Protein AF-A0AAE0URA5-F1 (afdb_monomer_lite)

Secondary structure (DSSP, 8-state):
-HHHHHHHHHHHHHHHHHHHTHHHHS-TTS-HHHHHHHIIIIIHHHHHTT-TTS---HHHHHHHHHHHHHHHHHHHSGGGGGG--TTTHHHHHHHHH-SS---HHHH-EEEEEEESSSS--SGGGEEEEEEE-HHHHHHHHHHHHHHHHHS-TTS-TT--TTSTT--HHHHHHHHHHHHHHHHHHSTT----------TTHHHH--HHHHHHHHHHTT--HHHHHHHHHHHSSEEEEEEETTEEPPPEEE-SS------

Sequence (259 aa):
MESGKEVKKRVQAGRNGWRKVSGVLCDRKISARIKGKVHRTVVRPAMLYGLETVSLKKRQESELEVAELKMLRSVGGTRFINCNGGSIELSLFMETQLGSVIHTCFKESIIVPVPKKTHPASLNDFRTVALTSVVMKCLERLVRDFIISSLPNILDPLQFAYRPNRSTDDASSHLLHTSLTHLDTRKGNYVKMPFVNYSSVFNTIIPSTLITKLQHLGLSPSLCQWITNFLTSRPQAVRMGRHVSVSLILSTGAPRVVF

pLDDT: mean 73.5, std 16.81, range [31.22, 95.88]

InterPro domains:
  IPR000477 Reverse transcriptase domain [PF00078] (114-237)
  IPR043502 DNA/RNA polymerase superfamily [SSF56672] (107-229)

Organism: NCBI:txid175788

Radius of gyration: 23.94 Å; chains: 1; bounding box: 64×48×69 Å

Structure (mmCIF, N/CA/C/O backbone):
data_AF-A0AAE0URA5-F1
#
_entry.id   AF-A0AAE0URA5-F1
#
loop_
_atom_site.group_PDB
_atom_site.id
_atom_site.type_symbol
_atom_site.label_atom_id
_atom_site.label_alt_id
_atom_site.label_comp_id
_atom_site.label_asym_id
_atom_site.label_entity_id
_atom_site.label_seq_id
_atom_site.pdbx_PDB_ins_code
_atom_site.Cartn_x
_atom_site.Cartn_y
_atom_site.Cartn_z
_atom_site.occupancy
_atom_site.B_iso_or_equiv
_atom_site.auth_seq_id
_atom_site.auth_comp_id
_atom_site.auth_asym_id
_atom_site.auth_atom_id
_atom_site.pdbx_PDB_model_num
ATOM 1 N N . MET A 1 1 ? -32.760 -4.146 -8.247 1.00 52.16 1 MET A N 1
ATOM 2 C CA . MET A 1 1 ? -33.418 -4.668 -7.022 1.00 52.16 1 MET A CA 1
ATOM 3 C C . MET A 1 1 ? -32.416 -5.163 -5.975 1.00 52.16 1 MET A C 1
ATOM 5 O O . MET A 1 1 ? -32.718 -5.091 -4.791 1.00 52.16 1 MET A O 1
ATOM 9 N N . GLU A 1 2 ? -31.233 -5.625 -6.383 1.00 62.00 2 GLU A N 1
ATOM 10 C CA . GLU A 1 2 ? -30.223 -6.245 -5.512 1.00 62.00 2 GLU A CA 1
ATOM 11 C C . GLU A 1 2 ? -29.470 -5.252 -4.607 1.00 62.00 2 GLU A C 1
ATOM 13 O O . GLU A 1 2 ? -29.382 -5.467 -3.400 1.00 62.00 2 GLU A O 1
ATOM 18 N N . SER A 1 3 ? -29.079 -4.084 -5.135 1.00 60.03 3 SER A N 1
ATOM 19 C CA . SER A 1 3 ? -28.417 -3.027 -4.349 1.00 60.03 3 SER A CA 1
ATOM 20 C C . SER A 1 3 ? -29.274 -2.500 -3.188 1.00 60.03 3 SER A C 1
ATOM 22 O O . SER A 1 3 ? -28.760 -2.171 -2.125 1.00 60.03 3 SER A O 1
ATOM 24 N N . GLY A 1 4 ? -30.602 -2.446 -3.349 1.00 70.81 4 GLY A N 1
ATOM 25 C CA . GLY A 1 4 ? -31.522 -2.000 -2.292 1.00 70.81 4 GLY A CA 1
ATOM 26 C C . GLY A 1 4 ? -31.650 -3.001 -1.142 1.00 70.81 4 GLY A C 1
ATOM 27 O O . GLY A 1 4 ? -31.819 -2.604 0.010 1.00 70.81 4 GLY A O 1
ATOM 28 N N . LYS A 1 5 ? -31.536 -4.302 -1.437 1.00 79.31 5 LYS A N 1
ATOM 29 C CA . LYS A 1 5 ? -31.505 -5.351 -0.409 1.00 79.31 5 LYS A CA 1
ATOM 30 C C . LYS A 1 5 ? -30.195 -5.292 0.380 1.00 79.31 5 LYS A C 1
ATOM 32 O O . LYS A 1 5 ? -30.230 -5.401 1.605 1.00 79.31 5 LYS A O 1
ATOM 37 N N . GLU A 1 6 ? -29.077 -5.040 -0.298 1.00 74.81 6 GLU A N 1
ATOM 38 C CA . GLU A 1 6 ? -27.768 -4.915 0.348 1.00 74.81 6 GLU A CA 1
ATOM 39 C C . GLU A 1 6 ? -27.697 -3.689 1.270 1.00 74.81 6 GLU A C 1
ATOM 41 O O . GLU A 1 6 ? -27.323 -3.823 2.432 1.00 74.81 6 GLU A O 1
ATOM 46 N N . VAL A 1 7 ? -28.179 -2.520 0.832 1.00 70.31 7 VAL A N 1
ATOM 47 C CA . VAL A 1 7 ? -28.251 -1.316 1.686 1.00 70.31 7 VAL A CA 1
ATOM 48 C C . VAL A 1 7 ? -29.060 -1.579 2.958 1.00 70.31 7 VAL A C 1
ATOM 50 O O . VAL A 1 7 ? -28.603 -1.272 4.058 1.00 70.31 7 VAL A O 1
ATOM 53 N N . LYS A 1 8 ? -30.223 -2.237 2.855 1.00 83.94 8 LYS A N 1
ATOM 54 C CA . LYS A 1 8 ? -31.029 -2.608 4.033 1.00 83.94 8 LYS A CA 1
ATOM 55 C C . LYS A 1 8 ? -30.284 -3.556 4.976 1.00 83.94 8 LYS A C 1
ATOM 57 O O . LYS A 1 8 ? -30.333 -3.372 6.193 1.00 83.94 8 LYS A O 1
ATOM 62 N N . LYS A 1 9 ? -29.570 -4.544 4.430 1.00 84.81 9 LYS A N 1
ATOM 63 C CA . LYS A 1 9 ? -28.746 -5.486 5.201 1.00 84.81 9 LYS A CA 1
ATOM 64 C C . LYS A 1 9 ? -27.624 -4.765 5.953 1.00 84.81 9 LYS A C 1
ATOM 66 O O . LYS A 1 9 ? -27.392 -5.059 7.126 1.00 84.81 9 LYS A O 1
ATOM 71 N N . ARG A 1 10 ? -26.973 -3.785 5.323 1.00 81.69 10 ARG A N 1
ATOM 72 C CA . ARG A 1 10 ? -25.895 -2.999 5.941 1.00 81.69 10 ARG A CA 1
ATOM 73 C C . ARG A 1 10 ? -26.390 -2.001 6.974 1.00 81.69 10 ARG A C 1
ATOM 75 O O . ARG A 1 10 ? -25.831 -1.939 8.066 1.00 81.69 10 ARG A O 1
ATOM 82 N N . VAL A 1 11 ? -27.511 -1.331 6.719 1.00 81.62 11 VAL A N 1
ATOM 83 C CA . VAL A 1 11 ? -28.199 -0.528 7.743 1.00 81.62 11 VAL A CA 1
ATOM 84 C C . VAL A 1 11 ? -28.528 -1.388 8.966 1.00 81.62 11 VAL A C 1
ATOM 86 O O . VAL A 1 11 ? -28.323 -0.958 10.102 1.00 81.62 11 VAL A O 1
ATOM 89 N N . GLN A 1 12 ? -28.973 -2.630 8.763 1.00 87.06 12 GLN A N 1
ATOM 90 C CA . GLN A 1 12 ? -29.244 -3.548 9.866 1.00 87.06 12 GLN A CA 1
ATOM 91 C C . GLN A 1 12 ? -27.970 -3.982 10.609 1.00 87.06 12 GLN A C 1
ATOM 93 O O . GLN A 1 12 ? -27.979 -4.053 11.840 1.00 87.06 12 GLN A O 1
ATOM 98 N N . ALA A 1 13 ? -26.863 -4.216 9.901 1.00 79.12 13 ALA A N 1
ATOM 99 C CA . ALA A 1 13 ? -25.563 -4.494 10.510 1.00 79.12 13 ALA A CA 1
ATOM 100 C C . ALA A 1 13 ? -25.057 -3.309 11.355 1.00 79.12 13 ALA A C 1
ATOM 102 O O . ALA A 1 13 ? -24.647 -3.510 12.500 1.00 79.12 13 ALA A O 1
ATOM 103 N N . GLY A 1 14 ? -25.193 -2.076 10.853 1.00 79.12 14 GLY A N 1
ATOM 104 C CA . GLY A 1 14 ? -24.936 -0.847 11.609 1.00 79.12 14 GLY A CA 1
ATOM 105 C C . GLY A 1 14 ? -25.782 -0.755 12.883 1.00 79.12 14 GLY A C 1
ATOM 106 O O . GLY A 1 14 ? -25.247 -0.541 13.968 1.00 79.12 14 GLY A O 1
ATOM 107 N N . ARG A 1 15 ? -27.093 -1.033 12.796 1.00 85.19 15 ARG A N 1
ATOM 108 C CA . ARG A 1 15 ? -27.998 -1.071 13.966 1.00 85.19 15 ARG A CA 1
ATOM 109 C C . ARG A 1 15 ? -27.611 -2.135 14.990 1.00 85.19 15 ARG A C 1
ATOM 111 O O . ARG A 1 15 ? -27.740 -1.897 16.190 1.00 85.19 15 ARG A O 1
ATOM 118 N N . ASN A 1 16 ? -27.169 -3.309 14.538 1.00 83.06 16 ASN A N 1
ATOM 119 C CA . ASN A 1 16 ? -26.667 -4.363 15.421 1.00 83.06 16 ASN A CA 1
ATOM 120 C C . ASN A 1 16 ? -25.398 -3.898 16.151 1.00 83.06 16 ASN A C 1
ATOM 122 O O . ASN A 1 16 ? -25.287 -4.099 17.357 1.00 83.06 16 ASN A O 1
ATOM 126 N N . GLY A 1 17 ? -24.472 -3.247 15.437 1.00 73.38 17 GLY A N 1
ATOM 127 C CA . GLY A 1 17 ? -23.279 -2.631 16.018 1.00 73.38 17 GLY A CA 1
ATOM 128 C C . GLY A 1 17 ? -23.635 -1.573 17.059 1.00 73.38 17 GLY A C 1
ATOM 129 O O . GLY A 1 17 ? -23.160 -1.645 18.186 1.00 73.38 17 GLY A O 1
ATOM 130 N N . TRP A 1 18 ? -24.551 -0.661 16.726 1.00 82.38 18 TRP A N 1
ATOM 131 C CA . TRP A 1 18 ? -25.029 0.390 17.628 1.00 82.38 18 TRP A CA 1
ATOM 132 C C . TRP A 1 18 ? -25.635 -0.177 18.915 1.00 82.38 18 TRP A C 1
ATOM 134 O O . TRP A 1 18 ? -25.296 0.284 20.000 1.00 82.38 18 TRP A O 1
ATOM 144 N N . ARG A 1 19 ? -26.456 -1.233 18.820 1.00 82.62 19 ARG A N 1
ATOM 145 C CA . ARG A 1 19 ? -27.041 -1.904 19.995 1.00 82.62 19 ARG A CA 1
ATOM 146 C C . ARG A 1 19 ? -25.995 -2.497 20.938 1.00 82.62 19 ARG A C 1
ATOM 148 O O . ARG A 1 19 ? -26.204 -2.469 22.142 1.00 82.62 19 ARG A O 1
ATOM 155 N N . LYS A 1 20 ? -24.870 -2.999 20.422 1.00 76.00 20 LYS A N 1
ATOM 156 C CA . LYS A 1 20 ? -23.792 -3.559 21.259 1.00 76.00 20 LYS A CA 1
ATOM 157 C C . LYS A 1 20 ? -23.064 -2.499 22.086 1.00 76.00 20 LYS A C 1
ATOM 159 O O . LYS A 1 20 ? -22.503 -2.824 23.123 1.00 76.00 20 LYS A O 1
ATOM 164 N N . VAL A 1 21 ? -23.070 -1.247 21.632 1.00 72.12 21 VAL A N 1
ATOM 165 C CA . VAL A 1 21 ? -22.397 -0.122 22.302 1.00 72.12 21 VAL A CA 1
ATOM 166 C C . VAL A 1 21 ? -23.374 0.928 22.834 1.00 72.12 21 VAL A C 1
ATOM 168 O O . VAL A 1 21 ? -22.953 2.007 23.251 1.00 72.12 21 VAL A O 1
ATOM 171 N N . SER A 1 22 ? -24.677 0.627 22.856 1.00 76.88 22 SER A N 1
ATOM 172 C CA . SER A 1 22 ? -25.716 1.576 23.268 1.00 76.88 22 SER A CA 1
ATOM 173 C C . SER A 1 22 ? -25.543 2.028 24.716 1.00 76.88 22 SER A C 1
ATOM 175 O O . SER A 1 22 ? -25.778 3.194 25.005 1.00 76.88 22 SER A O 1
ATOM 177 N N . GLY A 1 23 ? -25.039 1.163 25.602 1.00 69.56 23 GLY A N 1
ATOM 178 C CA . GLY A 1 23 ? -24.719 1.529 26.984 1.00 69.56 23 GLY A CA 1
ATOM 179 C C . GLY A 1 23 ? -23.732 2.697 27.080 1.00 69.56 23 GLY A C 1
ATOM 180 O O . GLY A 1 23 ? -23.921 3.584 27.897 1.00 69.56 23 GLY A O 1
ATOM 181 N N . VAL A 1 24 ? -22.742 2.764 26.184 1.00 65.94 24 VAL A N 1
ATOM 182 C CA . VAL A 1 24 ? -21.754 3.859 26.126 1.00 65.94 24 VAL A CA 1
ATOM 183 C C . VAL A 1 24 ? -22.299 5.068 25.361 1.00 65.94 24 VAL A C 1
ATOM 185 O O . VAL A 1 24 ? -22.072 6.222 25.726 1.00 65.94 24 VAL A O 1
ATOM 188 N N . LEU A 1 25 ? -23.031 4.817 24.276 1.00 70.56 25 LEU A N 1
ATOM 189 C CA . LEU A 1 25 ? -23.570 5.872 23.421 1.00 70.56 25 LEU A CA 1
ATOM 190 C C . LEU A 1 25 ? -24.722 6.647 24.082 1.00 70.56 25 LEU A C 1
ATOM 192 O O . LEU A 1 25 ? -24.842 7.857 23.883 1.00 70.56 25 LEU A O 1
ATOM 196 N N . CYS A 1 26 ? -25.540 5.982 24.895 1.00 74.81 26 CYS A N 1
ATOM 197 C CA . CYS A 1 26 ? -26.687 6.578 25.577 1.00 74.81 26 CYS A CA 1
ATOM 198 C C . CYS A 1 26 ? -26.347 7.136 26.970 1.00 74.81 26 CYS A C 1
ATOM 200 O O . CYS A 1 26 ? -27.150 7.885 27.525 1.00 74.81 26 CYS A O 1
ATOM 202 N N . ASP A 1 27 ? -25.160 6.857 27.518 1.00 69.06 27 ASP A N 1
ATOM 203 C CA . ASP A 1 27 ? -24.754 7.364 28.834 1.00 69.06 27 ASP A CA 1
ATOM 204 C C . ASP A 1 27 ? -24.519 8.882 28.801 1.00 69.06 27 ASP A C 1
ATOM 206 O O . ASP A 1 27 ? -23.672 9.388 28.065 1.00 69.06 27 ASP A O 1
ATOM 210 N N . ARG A 1 28 ? -25.272 9.643 29.601 1.00 75.31 28 ARG A N 1
ATOM 211 C CA . ARG A 1 28 ? -25.163 11.110 29.671 1.00 75.31 28 ARG A CA 1
ATOM 212 C C . ARG A 1 28 ? -23.845 11.593 30.286 1.00 75.31 28 ARG A C 1
ATOM 214 O O . ARG A 1 28 ? -23.459 12.727 30.020 1.00 75.31 28 ARG A O 1
ATOM 221 N N . LYS A 1 29 ? -23.156 10.754 31.065 1.00 69.38 29 LYS A N 1
ATOM 222 C CA . LYS A 1 29 ? -21.865 11.069 31.698 1.00 69.38 29 LYS A CA 1
ATOM 223 C C . LYS A 1 29 ? -20.698 10.986 30.715 1.00 69.38 29 LYS A C 1
ATOM 225 O O . LYS A 1 29 ? -19.640 11.562 30.954 1.00 69.38 29 LYS A O 1
ATOM 230 N N . ILE A 1 30 ? -20.878 10.285 29.596 1.00 61.12 30 ILE A N 1
ATOM 231 C CA . ILE A 1 30 ? -19.829 10.089 28.598 1.00 61.12 30 ILE A CA 1
ATOM 232 C C . ILE A 1 30 ? -19.827 11.259 27.615 1.00 61.12 30 ILE A C 1
ATOM 234 O O . ILE A 1 30 ? -20.836 11.581 26.984 1.00 61.12 30 ILE A O 1
ATOM 238 N N . SER A 1 31 ? -18.662 11.891 27.462 1.00 64.19 31 SER A N 1
ATOM 239 C CA . SER A 1 31 ? -18.508 13.043 26.573 1.00 64.19 31 SER A CA 1
ATOM 240 C C . SER A 1 31 ? -18.882 12.712 25.124 1.00 64.19 31 SER A C 1
ATOM 242 O O . SER A 1 31 ? -18.603 11.620 24.614 1.00 64.19 31 SER A O 1
ATOM 244 N N . ALA A 1 32 ? -19.432 13.702 24.416 1.00 60.31 32 ALA A N 1
ATOM 245 C CA . ALA A 1 32 ? -19.710 13.610 22.983 1.00 60.31 32 ALA A CA 1
ATOM 246 C C . ALA A 1 32 ? -18.471 13.152 22.190 1.00 60.31 32 ALA A C 1
ATOM 248 O O . ALA A 1 32 ? -18.568 12.329 21.286 1.00 60.31 32 ALA A O 1
ATOM 249 N N . ARG A 1 33 ? -17.266 13.571 22.592 1.00 57.34 33 ARG A N 1
ATOM 250 C CA . ARG A 1 33 ? -16.022 13.135 21.948 1.00 57.34 33 ARG A CA 1
ATOM 251 C C . ARG A 1 33 ? -15.847 11.612 21.967 1.00 57.34 33 ARG A C 1
ATOM 253 O O . ARG A 1 33 ? -15.509 11.025 20.942 1.00 57.34 33 ARG A O 1
ATOM 260 N N . ILE A 1 34 ? -16.079 10.965 23.110 1.00 56.00 34 ILE A N 1
ATOM 261 C CA . ILE A 1 34 ? -15.933 9.506 23.261 1.00 56.00 34 ILE A CA 1
ATOM 262 C C . ILE A 1 34 ? -17.047 8.779 22.508 1.00 56.00 34 ILE A C 1
ATOM 264 O O . ILE A 1 34 ? -16.785 7.818 21.789 1.00 56.00 34 ILE A O 1
ATOM 268 N N . LYS A 1 35 ? -18.275 9.288 22.581 1.00 62.88 35 LYS A N 1
ATOM 269 C CA . LYS A 1 35 ? -19.407 8.723 21.843 1.00 62.88 35 LYS A CA 1
ATOM 270 C C . LYS A 1 35 ? -19.210 8.767 20.326 1.00 62.88 35 LYS A C 1
ATOM 272 O O . LYS A 1 35 ? -19.480 7.787 19.637 1.00 62.88 35 LYS A O 1
ATOM 277 N N . GLY A 1 36 ? -18.661 9.869 19.810 1.00 62.84 36 GLY A N 1
ATOM 278 C CA . GLY A 1 36 ? -18.299 10.003 18.400 1.00 62.84 36 GLY A CA 1
ATOM 279 C C . GLY A 1 36 ? -17.225 9.002 17.978 1.00 62.84 36 GLY A C 1
ATOM 280 O O . GLY A 1 36 ? -17.325 8.413 16.902 1.00 62.84 36 GLY A O 1
ATOM 281 N N . LYS A 1 37 ? -16.237 8.744 18.849 1.00 57.72 37 LYS A N 1
ATOM 282 C CA . LYS A 1 37 ? -15.232 7.693 18.626 1.00 57.72 37 LYS A CA 1
ATOM 283 C C . LYS A 1 37 ? -15.888 6.316 18.531 1.00 57.72 37 LYS A C 1
ATOM 285 O O . LYS A 1 37 ? -15.666 5.628 17.546 1.00 57.72 37 LYS A O 1
ATOM 290 N N . VAL A 1 38 ? -16.744 5.958 19.486 1.00 59.19 38 VAL A N 1
ATOM 291 C CA . VAL A 1 38 ? -17.440 4.658 19.523 1.00 59.19 38 VAL A CA 1
ATOM 292 C C . VAL A 1 38 ? -18.355 4.455 18.309 1.00 59.19 38 VAL A C 1
ATOM 294 O O . VAL A 1 38 ? -18.377 3.379 17.713 1.00 59.19 38 VAL A O 1
ATOM 297 N N . HIS A 1 39 ? -19.070 5.497 17.880 1.00 65.12 39 HIS A N 1
ATOM 298 C CA . HIS A 1 39 ? -19.892 5.434 16.671 1.00 65.12 39 HIS A CA 1
ATOM 299 C C . HIS A 1 39 ? -19.042 5.190 15.412 1.00 65.12 39 HIS A C 1
ATOM 301 O O . HIS A 1 39 ? -19.355 4.313 14.603 1.00 65.12 39 HIS A O 1
ATOM 307 N N . ARG A 1 40 ? -17.940 5.933 15.250 1.00 60.22 40 ARG A N 1
ATOM 308 C CA . ARG A 1 40 ? -17.047 5.798 14.088 1.00 60.22 40 ARG A CA 1
ATOM 309 C C . ARG A 1 40 ? -16.283 4.474 14.054 1.00 60.22 40 ARG A C 1
ATOM 311 O O . ARG A 1 40 ? -15.907 4.049 12.969 1.00 60.22 40 ARG A O 1
ATOM 318 N N . THR A 1 41 ? -16.078 3.814 15.194 1.00 51.19 41 THR A N 1
ATOM 319 C CA . THR A 1 41 ? -15.342 2.541 15.260 1.00 51.19 41 THR A CA 1
ATOM 320 C C . THR A 1 41 ? -16.232 1.308 15.157 1.00 51.19 41 THR A C 1
ATOM 322 O O . THR A 1 41 ? -15.794 0.304 14.604 1.00 51.19 41 THR A O 1
ATOM 325 N N . VAL A 1 42 ? -17.473 1.358 15.654 1.00 62.16 42 VAL A N 1
ATOM 326 C CA . VAL A 1 42 ? -18.348 0.171 15.727 1.00 62.16 42 VAL A CA 1
ATOM 327 C C . VAL A 1 42 ? -19.531 0.246 14.765 1.00 62.16 42 VAL A C 1
ATOM 329 O O . VAL A 1 42 ? -19.914 -0.761 14.173 1.00 62.16 42 VAL A O 1
ATOM 332 N N . VAL A 1 43 ? -20.118 1.430 14.595 1.00 69.44 43 VAL A N 1
ATOM 333 C CA . VAL A 1 43 ? -21.405 1.596 13.903 1.00 69.44 43 VAL A CA 1
ATOM 334 C C . VAL A 1 43 ? -21.198 1.904 12.424 1.00 69.44 43 VAL A C 1
ATOM 336 O O . VAL A 1 43 ? -21.703 1.177 11.567 1.00 69.44 43 VAL A O 1
ATOM 339 N N . ARG A 1 44 ? -20.403 2.937 12.114 1.00 65.31 44 ARG A N 1
ATOM 340 C CA . ARG A 1 44 ? -20.158 3.386 10.733 1.00 65.31 44 ARG A CA 1
ATOM 341 C C . ARG A 1 44 ? -19.492 2.307 9.859 1.00 65.31 44 ARG A C 1
ATOM 343 O O . ARG A 1 44 ? -19.986 2.077 8.758 1.00 65.31 44 ARG A O 1
ATOM 350 N N . PRO A 1 45 ? -18.468 1.559 10.317 1.00 56.06 45 PRO A N 1
ATOM 351 C CA . PRO A 1 45 ? -17.852 0.516 9.494 1.00 56.06 45 PRO A CA 1
ATOM 352 C C . PRO A 1 45 ? -18.810 -0.640 9.186 1.00 56.06 45 PRO A C 1
ATOM 354 O O . PRO A 1 45 ? -18.861 -1.105 8.053 1.00 56.06 45 PRO A O 1
ATOM 357 N N . ALA A 1 46 ? -19.628 -1.066 10.154 1.00 68.19 46 ALA A N 1
ATOM 358 C CA . ALA A 1 46 ? -20.623 -2.121 9.945 1.00 68.19 46 ALA A CA 1
ATOM 359 C C . ALA A 1 46 ? -21.708 -1.719 8.927 1.00 68.19 46 ALA A C 1
ATOM 361 O O . ALA A 1 46 ? -22.252 -2.577 8.231 1.00 68.19 46 ALA A O 1
ATOM 362 N N . MET A 1 47 ? -22.001 -0.420 8.840 1.00 68.06 47 MET A N 1
ATOM 363 C CA . MET A 1 47 ? -23.002 0.148 7.941 1.00 68.06 47 MET A CA 1
ATOM 364 C C . MET A 1 47 ? -22.479 0.409 6.523 1.00 68.06 47 MET A C 1
ATOM 366 O O . MET A 1 47 ? -23.257 0.342 5.579 1.00 68.06 47 MET A O 1
ATOM 370 N N . LEU A 1 48 ? -21.190 0.711 6.364 1.00 56.78 48 LEU A N 1
ATOM 371 C CA . LEU A 1 48 ? -20.606 1.041 5.058 1.00 56.78 48 LEU A CA 1
ATOM 372 C C . LEU A 1 48 ? -19.923 -0.146 4.376 1.00 56.78 48 LEU A C 1
ATOM 374 O O . LEU A 1 48 ? -19.754 -0.124 3.163 1.00 56.78 48 LEU A O 1
ATOM 378 N N . TYR A 1 49 ? -19.548 -1.179 5.137 1.00 56.34 49 TYR A N 1
ATOM 379 C CA . TYR A 1 49 ? -18.860 -2.355 4.608 1.00 56.34 49 TYR A CA 1
ATOM 380 C C . TYR A 1 49 ? -19.639 -2.961 3.431 1.00 56.34 49 TYR A C 1
ATOM 382 O O . TYR A 1 49 ? -20.844 -3.160 3.549 1.00 56.34 49 TYR A O 1
ATOM 390 N N . GLY A 1 50 ? -18.966 -3.274 2.324 1.00 48.44 50 GLY A N 1
ATOM 391 C CA . GLY A 1 50 ? -19.537 -3.902 1.130 1.00 48.44 50 GLY A CA 1
ATOM 392 C C . GLY A 1 50 ? -20.444 -3.015 0.272 1.00 48.44 50 GLY A C 1
ATOM 393 O O . GLY A 1 50 ? -20.967 -3.502 -0.726 1.00 48.44 50 GLY A O 1
ATOM 394 N N . LEU A 1 51 ? -20.642 -1.741 0.624 1.00 49.81 51 LEU A N 1
ATOM 395 C CA . LEU A 1 51 ? -21.343 -0.787 -0.244 1.00 49.81 51 LEU A CA 1
ATOM 396 C C . LEU A 1 51 ? -20.400 -0.166 -1.284 1.00 49.81 51 LEU A C 1
ATOM 398 O O . LEU A 1 51 ? -20.866 0.318 -2.307 1.00 49.81 51 LEU A O 1
ATOM 402 N N . GLU A 1 52 ? -19.084 -0.263 -1.083 1.00 46.53 52 GLU A N 1
ATOM 403 C CA . GLU A 1 52 ? -18.051 0.146 -2.041 1.00 46.53 52 GLU A CA 1
ATOM 404 C C . GLU A 1 52 ? -18.026 -0.698 -3.326 1.00 46.53 52 GLU A C 1
ATOM 406 O O . GLU A 1 52 ? -17.507 -0.256 -4.346 1.00 46.53 52 GLU A O 1
ATOM 411 N N . THR A 1 53 ? -18.597 -1.907 -3.290 1.00 44.09 53 THR A N 1
ATOM 412 C CA . THR A 1 53 ? -18.693 -2.821 -4.440 1.00 44.09 53 THR A CA 1
ATOM 413 C C . THR A 1 53 ? -20.048 -2.744 -5.142 1.00 44.09 53 THR A C 1
ATOM 415 O O . THR A 1 53 ? -20.353 -3.574 -5.996 1.00 44.09 53 THR A O 1
ATOM 418 N N . VAL A 1 54 ? -20.901 -1.796 -4.749 1.00 53.28 54 VAL A N 1
ATOM 419 C CA . VAL A 1 54 ? -22.270 -1.667 -5.244 1.00 53.28 54 VAL A CA 1
ATOM 420 C C . VAL A 1 54 ? -22.476 -0.248 -5.753 1.00 53.28 54 VAL A C 1
ATOM 422 O O . VAL A 1 54 ? -22.333 0.712 -5.005 1.00 53.28 54 VAL A O 1
ATOM 425 N N . SER A 1 55 ? -22.879 -0.096 -7.014 1.00 55.22 55 SER A N 1
ATOM 426 C CA . SER A 1 55 ? -23.295 1.209 -7.535 1.00 55.22 55 SER A CA 1
ATOM 427 C C . SER A 1 55 ? -24.599 1.639 -6.860 1.00 55.22 55 SER A C 1
ATOM 429 O O . SER A 1 55 ? -25.669 1.066 -7.104 1.00 55.22 55 SER A O 1
ATOM 431 N N . LEU A 1 56 ? -24.507 2.630 -5.974 1.00 52.75 56 LEU A N 1
ATOM 432 C CA . LEU A 1 56 ? -25.655 3.195 -5.278 1.00 52.75 56 LEU A CA 1
ATOM 433 C C . LEU A 1 56 ? -26.344 4.244 -6.153 1.00 52.75 56 LEU A C 1
ATOM 435 O O . LEU A 1 56 ? -25.711 5.047 -6.830 1.00 52.75 56 LEU A O 1
ATOM 439 N N . LYS A 1 57 ? -27.677 4.241 -6.145 1.00 70.31 57 LYS A N 1
ATOM 440 C CA . LYS A 1 57 ? -28.467 5.363 -6.665 1.00 70.31 57 LYS A CA 1
ATOM 441 C C . LYS A 1 57 ? -28.541 6.451 -5.594 1.00 70.31 57 LYS A C 1
ATOM 443 O O . LYS A 1 57 ? -28.625 6.113 -4.416 1.00 70.31 57 LYS A O 1
ATOM 448 N N . LYS A 1 58 ? -28.691 7.720 -5.991 1.00 54.09 58 LYS A N 1
ATOM 449 C CA . LYS A 1 58 ? -28.871 8.865 -5.067 1.00 54.09 58 LYS A CA 1
ATOM 450 C C . LYS A 1 58 ? -29.876 8.598 -3.938 1.00 54.09 58 LYS A C 1
ATOM 452 O O . LYS A 1 58 ? -29.621 8.896 -2.782 1.00 54.09 58 LYS A O 1
ATOM 457 N N . ARG A 1 59 ? -31.003 7.945 -4.251 1.00 65.12 59 ARG A N 1
ATOM 458 C CA . ARG A 1 59 ? -32.020 7.558 -3.254 1.00 65.12 59 ARG A CA 1
ATOM 459 C C . ARG A 1 59 ? -31.475 6.635 -2.153 1.00 65.12 59 ARG A C 1
ATOM 461 O O . ARG A 1 59 ? -31.890 6.746 -1.009 1.00 65.12 59 ARG A O 1
ATOM 468 N N . GLN A 1 60 ? -30.574 5.719 -2.494 1.00 55.50 60 GLN A N 1
ATOM 469 C CA . GLN A 1 60 ? -29.984 4.743 -1.574 1.00 55.50 60 GLN A CA 1
ATOM 470 C C . GLN A 1 60 ? -28.885 5.364 -0.709 1.00 55.50 60 GLN A C 1
ATOM 472 O O . GLN A 1 60 ? -28.763 5.015 0.461 1.00 55.50 60 GLN A O 1
ATOM 477 N N . GLU A 1 61 ? -28.129 6.307 -1.270 1.00 51.88 61 GLU A N 1
ATOM 478 C CA . GLU A 1 61 ? -27.184 7.142 -0.522 1.00 51.88 61 GLU A CA 1
ATOM 479 C C . GLU A 1 61 ? -27.937 7.973 0.521 1.00 51.88 61 GLU A C 1
ATOM 481 O O . GLU A 1 61 ? -27.614 7.909 1.704 1.00 51.88 61 GLU A O 1
ATOM 486 N N . SER A 1 62 ? -29.039 8.622 0.125 1.00 54.38 62 SER A N 1
ATOM 487 C CA . SER A 1 62 ? -29.908 9.339 1.063 1.00 54.38 62 SER A CA 1
ATOM 488 C C . SER A 1 62 ? -30.514 8.421 2.131 1.00 54.38 62 SER A C 1
ATOM 490 O O . SER A 1 62 ? -30.640 8.816 3.286 1.00 54.38 62 SER A O 1
ATOM 492 N N . GLU A 1 63 ? -30.883 7.180 1.798 1.00 63.19 63 GLU A N 1
ATOM 493 C CA . GLU A 1 63 ? -31.372 6.207 2.790 1.00 63.19 63 GLU A CA 1
ATOM 494 C C . GLU A 1 63 ? -30.296 5.837 3.827 1.00 63.19 63 GLU A C 1
ATOM 496 O O . GLU A 1 63 ? -30.607 5.689 5.015 1.00 63.19 63 GLU A O 1
ATOM 501 N N . LEU A 1 64 ? -29.040 5.719 3.395 1.00 59.41 64 LEU A N 1
ATOM 502 C CA . LEU A 1 64 ? -27.889 5.424 4.244 1.00 59.41 64 LEU A CA 1
ATOM 503 C C . LEU A 1 64 ? -27.540 6.610 5.152 1.00 59.41 64 LEU A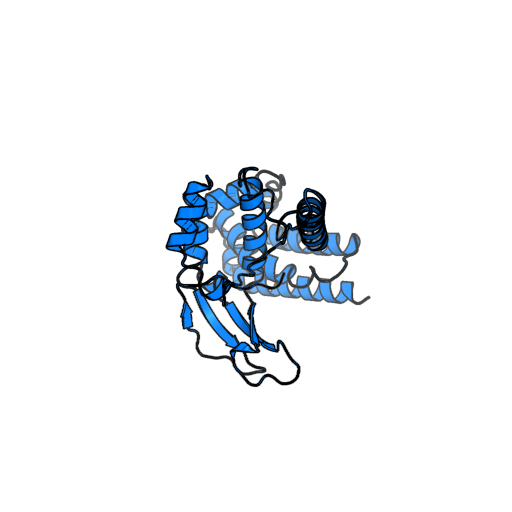 C 1
ATOM 505 O O . LEU A 1 64 ? -27.368 6.429 6.357 1.00 59.41 64 LEU A O 1
ATOM 509 N N . GLU A 1 65 ? -27.534 7.822 4.599 1.00 54.19 65 GLU A N 1
ATOM 510 C CA . GLU A 1 65 ? -27.344 9.066 5.350 1.00 54.19 65 GLU A CA 1
ATOM 511 C C . GLU A 1 65 ? -28.449 9.265 6.385 1.00 54.19 65 GLU A C 1
ATOM 513 O O . GLU A 1 65 ? -28.176 9.552 7.548 1.00 54.19 65 GLU A O 1
ATOM 518 N N . VAL A 1 66 ? -29.712 9.041 6.012 1.00 66.12 66 VAL A N 1
ATOM 519 C CA . VAL A 1 66 ? -30.842 9.123 6.946 1.00 66.12 66 VAL A CA 1
ATOM 520 C C . VAL A 1 66 ? -30.706 8.081 8.058 1.00 66.12 66 VAL A C 1
ATOM 522 O O . VAL A 1 66 ? -31.033 8.373 9.211 1.00 66.12 66 VAL A O 1
ATOM 525 N N . ALA A 1 67 ? -30.229 6.872 7.752 1.00 64.94 67 ALA A N 1
ATOM 526 C CA . ALA A 1 67 ? -29.978 5.848 8.760 1.00 64.94 67 ALA A CA 1
ATOM 527 C C . ALA A 1 67 ? -28.843 6.248 9.716 1.00 64.94 67 ALA A C 1
ATOM 529 O O . ALA A 1 67 ? -29.014 6.122 10.931 1.00 64.94 67 ALA A O 1
ATOM 530 N N . GLU A 1 68 ? -27.734 6.776 9.196 1.00 62.81 68 GLU A N 1
ATOM 531 C CA . GLU A 1 68 ? -26.604 7.254 9.996 1.00 62.81 68 GLU A CA 1
ATOM 532 C C . GLU A 1 68 ? -27.002 8.433 10.884 1.00 62.81 68 GLU A C 1
ATOM 534 O O . GLU A 1 68 ? -26.774 8.417 12.092 1.00 62.81 68 GLU A O 1
ATOM 539 N N . LEU A 1 69 ? -27.687 9.425 10.314 1.00 61.66 69 LEU A N 1
ATOM 540 C CA . LEU A 1 69 ? -28.169 10.602 11.030 1.00 61.66 69 LEU A CA 1
ATOM 541 C C . LEU A 1 69 ? -29.167 10.227 12.128 1.00 61.66 69 LEU A C 1
ATOM 543 O O . LEU A 1 69 ? -29.141 10.821 13.203 1.00 61.66 69 LEU A O 1
ATOM 547 N N . LYS A 1 70 ? -30.024 9.221 11.910 1.00 69.00 70 LYS A N 1
ATOM 548 C CA . LYS A 1 70 ? -30.916 8.695 12.958 1.00 69.00 70 LYS A CA 1
ATOM 549 C C . LYS A 1 70 ? -30.138 8.034 14.096 1.00 69.00 70 LYS A C 1
ATOM 551 O O . LYS A 1 70 ? -30.484 8.255 15.255 1.00 69.00 70 LYS A O 1
ATOM 556 N N . MET A 1 71 ? -29.093 7.262 13.787 1.00 68.69 71 MET A N 1
ATOM 557 C CA . MET A 1 71 ? -28.238 6.651 14.810 1.00 68.69 71 MET A CA 1
ATOM 558 C C . MET A 1 71 ? -27.441 7.709 15.571 1.00 68.69 71 MET A C 1
ATOM 560 O O . MET A 1 71 ? -27.409 7.659 16.788 1.00 68.69 71 MET A O 1
ATOM 564 N N . LEU A 1 72 ? -26.874 8.710 14.897 1.00 61.44 72 LEU A N 1
ATOM 565 C CA . LEU A 1 72 ? -26.141 9.812 15.531 1.00 61.44 72 LEU A CA 1
ATOM 566 C C . LEU A 1 72 ? -27.042 10.697 16.402 1.00 61.44 72 LEU A C 1
ATOM 568 O O . LEU A 1 72 ? -26.648 11.094 17.499 1.00 61.44 72 LEU A O 1
ATOM 572 N N . ARG A 1 73 ? -28.279 10.965 15.965 1.00 64.12 73 ARG A N 1
ATOM 573 C CA . ARG A 1 73 ? -29.256 11.733 16.754 1.00 64.12 73 ARG A CA 1
ATOM 574 C C . ARG A 1 73 ? -29.599 11.052 18.080 1.00 64.12 73 ARG A C 1
ATOM 576 O O . ARG A 1 73 ? -29.791 11.761 19.066 1.00 64.12 73 ARG A O 1
ATOM 583 N N . SER A 1 74 ? -29.605 9.716 18.145 1.00 64.56 74 SER A N 1
ATOM 584 C CA . SER A 1 74 ? -29.885 8.988 19.394 1.00 64.56 74 SER A CA 1
ATOM 585 C C . SER A 1 74 ? -28.729 9.019 20.409 1.00 64.56 74 SER A C 1
ATOM 587 O O . SER A 1 74 ? -28.942 8.729 21.583 1.00 64.56 74 SER A O 1
ATOM 589 N N . VAL A 1 75 ? -27.520 9.413 19.988 1.00 58.09 75 VAL A N 1
ATOM 590 C CA . VAL A 1 75 ? -26.304 9.457 20.822 1.00 58.09 75 VAL A CA 1
ATOM 591 C C . VAL A 1 75 ? -26.181 10.757 21.640 1.00 58.09 75 VAL A C 1
ATOM 593 O O . VAL A 1 75 ? -25.521 10.778 22.684 1.00 58.09 75 VAL A O 1
ATOM 596 N N . GLY A 1 76 ? -26.827 11.851 21.217 1.00 53.31 76 GLY A N 1
ATOM 597 C CA . GLY A 1 76 ? -26.708 13.132 21.931 1.00 53.31 76 GLY A CA 1
ATOM 598 C C . GLY A 1 76 ? -27.431 14.349 21.346 1.00 53.31 76 GLY A C 1
ATOM 599 O O . GLY A 1 76 ? -27.087 15.472 21.717 1.00 53.31 76 GLY A O 1
ATOM 600 N N . GLY A 1 77 ? -28.411 14.166 20.453 1.00 49.91 77 GLY A N 1
ATOM 601 C CA . GLY A 1 77 ? -29.150 15.273 19.833 1.00 49.91 77 GLY A CA 1
ATOM 602 C C . GLY A 1 77 ? -28.356 16.067 18.781 1.00 49.91 77 GLY A C 1
ATOM 603 O O . GLY A 1 77 ? -27.223 15.739 18.433 1.00 49.91 77 GLY A O 1
ATOM 604 N N . THR A 1 78 ? -28.966 17.130 18.249 1.00 39.75 78 THR A N 1
ATOM 605 C CA . THR A 1 78 ? -28.538 17.923 17.071 1.00 39.75 78 THR A CA 1
ATOM 606 C C . THR A 1 78 ? -27.140 18.555 17.148 1.00 39.75 78 THR A C 1
ATOM 608 O O . THR A 1 78 ? -26.604 18.942 16.113 1.00 39.75 78 THR A O 1
ATOM 611 N N . ARG A 1 79 ? -26.499 18.600 18.326 1.00 40.50 79 ARG A N 1
ATOM 612 C CA . ARG A 1 79 ? -25.145 19.164 18.517 1.00 40.50 79 ARG A CA 1
ATOM 613 C C . ARG A 1 79 ? -24.027 18.395 17.799 1.00 40.50 79 ARG A C 1
ATOM 615 O O . ARG A 1 79 ? -22.967 18.959 17.575 1.00 40.50 79 ARG A O 1
ATOM 622 N N . PHE A 1 80 ? -24.262 17.143 17.409 1.00 38.22 80 PHE A N 1
ATOM 623 C CA . PHE A 1 80 ? -23.296 16.330 16.656 1.00 38.22 80 PHE A CA 1
ATOM 624 C C . PHE A 1 80 ? -23.268 16.606 15.145 1.00 38.22 80 PHE A C 1
ATOM 626 O O . PHE A 1 80 ? -22.335 16.180 14.473 1.00 38.22 80 PHE A O 1
ATOM 633 N N . ILE A 1 81 ? -24.297 17.262 14.600 1.00 40.50 81 ILE A N 1
ATOM 634 C CA . ILE A 1 81 ? -24.522 17.353 13.146 1.00 40.50 81 ILE A CA 1
ATOM 635 C C . ILE A 1 81 ? -23.770 18.551 12.530 1.00 40.50 81 ILE A C 1
ATOM 637 O O . ILE A 1 81 ? -23.436 18.524 11.351 1.00 40.50 81 ILE A O 1
ATOM 641 N N . ASN A 1 82 ? -23.422 19.563 13.335 1.00 36.50 82 ASN A N 1
ATOM 642 C CA . ASN A 1 82 ? -22.802 20.815 12.871 1.00 36.50 82 ASN A CA 1
ATOM 643 C 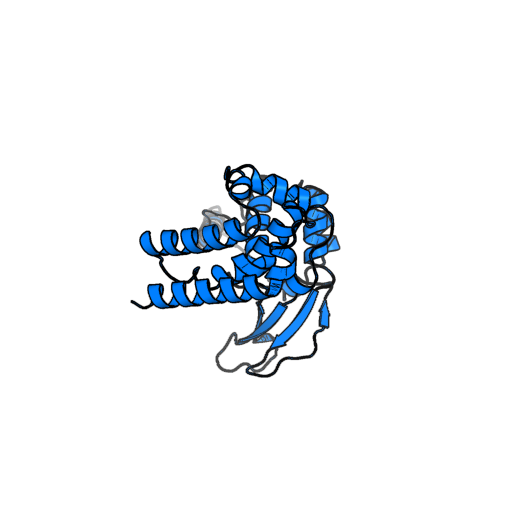C . ASN A 1 82 ? -21.265 20.796 12.755 1.00 36.50 82 ASN A C 1
ATOM 645 O O . ASN A 1 82 ? -20.672 21.836 12.493 1.00 36.50 82 ASN A O 1
ATOM 649 N N . CYS A 1 83 ? -20.601 19.650 12.925 1.00 40.50 83 CYS A N 1
ATOM 650 C CA . CYS A 1 83 ? -19.141 19.554 12.762 1.00 40.50 83 CYS A CA 1
ATOM 651 C C . CYS A 1 83 ? -18.695 19.198 11.330 1.00 40.50 83 CYS A C 1
ATOM 653 O O . CYS A 1 83 ? -17.499 19.113 11.069 1.00 40.50 83 CYS A O 1
ATOM 655 N N . ASN A 1 84 ? -19.633 19.030 10.393 1.00 37.69 84 ASN A N 1
ATOM 656 C CA . ASN A 1 84 ? -19.354 18.562 9.035 1.00 37.69 84 ASN A CA 1
ATOM 657 C C . ASN A 1 84 ? -19.013 19.713 8.069 1.00 37.69 84 ASN A C 1
ATOM 659 O O . ASN A 1 84 ? -19.744 19.981 7.117 1.00 37.69 84 ASN A O 1
ATOM 663 N N . GLY A 1 85 ? -17.881 20.378 8.306 1.00 31.28 85 GLY A N 1
ATOM 664 C CA . GLY A 1 85 ? -17.173 21.165 7.293 1.00 31.28 85 GLY A CA 1
ATOM 665 C C . GLY A 1 85 ? -16.052 20.315 6.691 1.00 31.28 85 GLY A C 1
ATOM 666 O O . GLY A 1 85 ? -14.997 20.166 7.307 1.00 31.28 85 GLY A O 1
ATOM 667 N N . GLY A 1 86 ? -16.298 19.744 5.508 1.00 34.78 86 GLY A N 1
ATOM 668 C CA . GLY A 1 86 ? -15.536 18.667 4.848 1.00 34.78 86 GLY A CA 1
ATOM 669 C C . GLY A 1 86 ? -14.071 18.914 4.459 1.00 34.78 86 GLY A C 1
ATOM 670 O O . GLY A 1 86 ? -13.560 18.192 3.612 1.00 34.78 86 GLY A O 1
ATOM 671 N N . SER A 1 87 ? -13.374 19.861 5.086 1.00 31.38 87 SER A N 1
ATOM 672 C CA . SER A 1 87 ? -11.941 20.104 4.849 1.00 31.38 87 SER A CA 1
ATOM 673 C C . SER A 1 87 ? -11.113 20.237 6.135 1.00 31.38 87 SER A C 1
ATOM 675 O O . SER A 1 87 ? -9.891 20.157 6.077 1.00 31.38 87 SER A O 1
ATOM 677 N N . ILE A 1 88 ? -11.750 20.383 7.307 1.00 32.19 88 ILE A N 1
ATOM 678 C CA . ILE A 1 88 ? -11.068 20.598 8.603 1.00 32.19 88 ILE A CA 1
ATOM 679 C C . ILE A 1 88 ? -10.981 19.291 9.430 1.00 32.19 88 ILE A C 1
ATOM 681 O O . ILE A 1 88 ? -10.166 19.164 10.339 1.00 32.19 88 ILE A O 1
ATOM 685 N N . GLU A 1 89 ? -11.762 18.257 9.095 1.00 37.72 89 GLU A N 1
ATOM 686 C CA . GLU A 1 89 ? -11.782 16.995 9.860 1.00 37.72 89 GLU A CA 1
ATOM 687 C C . GLU A 1 89 ? -10.565 16.078 9.625 1.00 37.72 89 GLU A C 1
ATOM 689 O O . GLU A 1 89 ? -10.264 15.241 10.477 1.00 37.72 89 GLU A O 1
ATOM 694 N N . LEU A 1 90 ? -9.833 16.235 8.516 1.00 35.94 90 LEU A N 1
ATOM 695 C CA . LEU A 1 90 ? -8.653 15.414 8.199 1.00 35.94 90 LEU A CA 1
ATOM 696 C C . LEU A 1 90 ? -7.403 15.842 8.979 1.00 35.94 90 LEU A C 1
ATOM 698 O O . LEU A 1 90 ? -6.655 14.977 9.433 1.00 35.94 90 LEU A O 1
ATOM 702 N N . SER A 1 91 ? -7.200 17.145 9.202 1.00 31.22 91 SER A N 1
ATOM 703 C CA . SER A 1 91 ? -6.098 17.647 10.034 1.00 31.22 91 SER A CA 1
ATOM 704 C C . SER A 1 91 ? -6.305 17.285 11.502 1.00 31.22 91 SER A C 1
ATOM 706 O O . SER A 1 91 ? -5.371 16.805 12.131 1.00 31.22 91 SER A O 1
ATOM 708 N N . LEU A 1 92 ? -7.539 17.368 12.017 1.00 33.84 92 LEU A N 1
ATOM 709 C CA . LEU A 1 92 ? -7.862 16.957 13.387 1.00 33.84 92 LEU A CA 1
ATOM 710 C C . LEU A 1 92 ? -7.794 15.427 13.570 1.00 33.84 92 LEU A C 1
ATOM 712 O O . LEU A 1 92 ? -7.424 14.944 14.642 1.00 33.84 92 LEU A O 1
ATOM 716 N N . PHE A 1 93 ? -8.124 14.640 12.537 1.00 39.38 93 PHE A N 1
ATOM 717 C CA . PHE A 1 93 ? -7.934 13.184 12.527 1.00 39.38 93 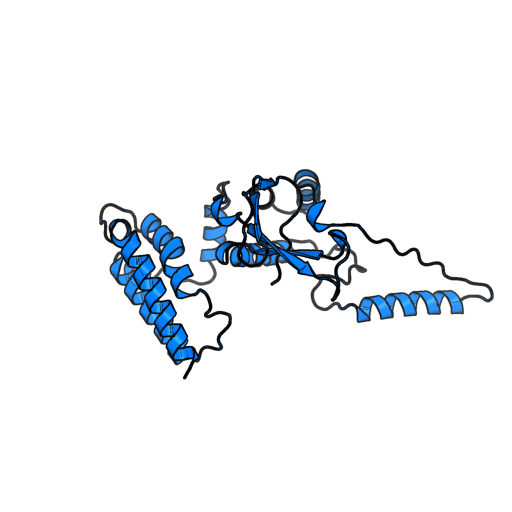PHE A CA 1
ATOM 718 C C . PHE A 1 93 ? -6.446 12.805 12.539 1.00 39.38 93 PHE A C 1
ATOM 720 O O . PHE A 1 93 ? -6.053 11.932 13.311 1.00 39.38 93 PHE A O 1
ATOM 727 N N . MET A 1 94 ? -5.614 13.502 11.758 1.00 35.06 94 MET A N 1
ATOM 728 C CA . MET A 1 94 ? -4.160 13.344 11.794 1.00 35.06 94 MET A CA 1
ATOM 729 C C . MET A 1 94 ? -3.583 13.817 13.139 1.00 35.06 94 MET A C 1
ATOM 731 O O . MET A 1 94 ? -2.892 13.042 13.785 1.00 35.06 94 MET A O 1
ATOM 735 N N . GLU A 1 95 ? -3.941 14.994 13.658 1.00 35.75 95 GLU A N 1
ATOM 736 C CA . GLU A 1 95 ? -3.484 15.494 14.970 1.00 35.75 95 GLU A CA 1
ATOM 737 C C . GLU A 1 95 ? -3.898 14.590 16.140 1.00 35.75 95 GLU A C 1
ATOM 739 O O . GLU A 1 95 ? -3.123 14.386 17.073 1.00 35.75 95 GLU A O 1
ATOM 744 N N . THR A 1 96 ? -5.090 13.983 16.101 1.00 38.75 96 THR A N 1
ATOM 745 C CA . THR A 1 96 ? -5.543 13.066 17.164 1.00 38.75 96 THR A CA 1
ATOM 746 C C . THR A 1 96 ? -5.053 11.620 17.005 1.00 38.75 96 THR A C 1
ATOM 748 O O . THR A 1 96 ? -5.262 10.820 17.921 1.00 38.75 96 THR A O 1
ATOM 751 N N . GLN A 1 97 ? -4.406 11.260 15.887 1.00 43.59 97 GLN A N 1
ATOM 752 C CA . GLN A 1 97 ? -3.798 9.937 15.634 1.00 43.59 97 GLN A CA 1
ATOM 753 C C . GLN A 1 97 ? -2.267 9.970 15.491 1.00 43.59 97 GLN A C 1
ATOM 755 O O . GLN A 1 97 ? -1.627 8.928 15.617 1.00 43.59 97 GLN A O 1
ATOM 760 N N . LEU A 1 98 ? -1.661 11.151 15.346 1.00 40.62 98 LEU A N 1
ATOM 761 C CA . LEU A 1 98 ? -0.231 11.384 15.566 1.00 40.62 98 LEU A CA 1
ATOM 762 C C . LEU A 1 98 ? 0.161 11.204 17.049 1.00 40.62 98 LEU A C 1
ATOM 764 O O . LEU A 1 98 ? 1.343 11.167 17.375 1.00 40.62 98 LEU A O 1
ATOM 768 N N . GLY A 1 99 ? -0.818 10.995 17.938 1.00 40.81 99 GLY A N 1
ATOM 769 C CA . GLY A 1 99 ? -0.648 10.425 19.278 1.00 40.81 99 GLY A CA 1
ATOM 770 C C . GLY A 1 99 ? -0.359 8.913 19.260 1.00 40.81 99 GLY A C 1
ATOM 771 O O . GLY A 1 99 ? -1.127 8.116 19.792 1.00 40.81 99 GLY A O 1
ATOM 772 N N . SER A 1 100 ? 0.758 8.541 18.640 1.00 50.97 100 SER A N 1
ATOM 773 C CA . SER A 1 100 ? 1.632 7.382 18.899 1.00 50.97 100 SER A CA 1
ATOM 774 C C . SER A 1 100 ? 1.160 5.918 18.808 1.00 50.97 100 SER A C 1
ATOM 776 O O . SER A 1 100 ? 2.052 5.067 18.772 1.00 50.97 100 SER A O 1
ATOM 778 N N . VAL A 1 101 ? -0.128 5.537 18.744 1.00 56.78 101 VAL A N 1
ATOM 779 C CA . VAL A 1 101 ? -0.478 4.089 18.768 1.00 56.78 101 VAL A CA 1
ATOM 780 C C . VAL A 1 101 ? -1.615 3.676 17.828 1.00 56.78 101 VAL A C 1
ATOM 782 O O . VAL A 1 101 ? -2.785 3.962 18.074 1.00 56.78 101 VAL A O 1
ATOM 785 N N . ILE A 1 102 ? -1.278 2.888 16.798 1.00 64.94 102 ILE A N 1
ATOM 786 C CA . ILE A 1 102 ? -2.254 2.126 16.009 1.00 64.94 102 ILE A CA 1
ATOM 787 C C . ILE A 1 102 ? -2.622 0.869 16.798 1.00 64.94 102 ILE A C 1
ATOM 789 O O . ILE A 1 102 ? -1.758 0.053 17.129 1.00 64.94 102 ILE A O 1
ATOM 793 N N . HIS A 1 103 ? -3.912 0.694 17.086 1.00 59.81 103 HIS A N 1
ATOM 794 C CA . HIS A 1 103 ? -4.383 -0.471 17.830 1.00 59.81 103 HIS A CA 1
ATOM 795 C C . HIS A 1 103 ? -4.098 -1.774 17.065 1.00 59.81 103 HIS A C 1
ATOM 797 O O . HIS A 1 103 ? -4.317 -1.861 15.855 1.00 59.81 103 HIS A O 1
ATOM 803 N N . THR A 1 104 ? -3.641 -2.806 17.777 1.00 65.88 104 THR A N 1
ATOM 804 C CA . THR A 1 104 ? -3.154 -4.067 17.193 1.00 65.88 104 THR A CA 1
ATOM 805 C C . THR A 1 104 ? -4.171 -4.750 16.276 1.00 65.88 104 THR A C 1
ATOM 807 O O . THR A 1 104 ? -3.794 -5.234 15.213 1.00 65.88 104 THR A O 1
ATOM 810 N N . CYS A 1 105 ? -5.465 -4.709 16.616 1.00 61.41 105 CYS A N 1
ATOM 811 C CA . CYS A 1 105 ? -6.533 -5.290 15.788 1.00 61.41 105 CYS A CA 1
ATOM 812 C C . CYS A 1 105 ? -6.655 -4.657 14.390 1.00 61.41 105 CYS A C 1
ATOM 814 O O . CYS A 1 105 ? -7.205 -5.273 13.483 1.00 61.41 105 CYS A O 1
ATOM 816 N N . PHE A 1 106 ? -6.140 -3.440 14.186 1.00 63.09 106 PHE A N 1
ATOM 817 C CA . PHE A 1 106 ? -6.117 -2.816 12.865 1.00 63.09 106 PHE A CA 1
ATOM 818 C C . PHE A 1 106 ? -4.885 -3.209 12.045 1.00 63.09 106 PHE A C 1
ATOM 820 O O . PHE A 1 106 ? -4.927 -3.113 10.821 1.00 63.09 106 PHE A O 1
ATOM 827 N N . LYS A 1 107 ? -3.815 -3.663 12.707 1.00 73.88 107 LYS A N 1
ATOM 828 C CA . LYS A 1 107 ? -2.570 -4.146 12.085 1.00 73.88 107 LYS A CA 1
ATOM 829 C C . LYS A 1 107 ? -2.607 -5.637 11.757 1.00 73.88 107 LYS A C 1
ATOM 831 O O . LYS A 1 107 ? -1.750 -6.123 11.021 1.00 73.88 107 LYS A O 1
ATOM 836 N N . GLU A 1 108 ? -3.574 -6.353 12.323 1.00 74.50 108 GLU A N 1
ATOM 837 C CA . GLU A 1 108 ? -3.785 -7.770 12.071 1.00 74.50 108 GLU A CA 1
ATOM 838 C C . GLU A 1 108 ? -4.091 -8.026 10.591 1.00 74.50 108 GLU A C 1
ATOM 840 O O . GLU A 1 108 ? -4.854 -7.293 9.949 1.00 74.50 108 GLU A O 1
ATOM 845 N N . SER A 1 109 ? -3.473 -9.071 10.040 1.00 83.94 109 SER A N 1
ATOM 846 C CA . SER A 1 109 ? -3.682 -9.452 8.646 1.00 83.94 109 SER A CA 1
ATOM 847 C C . SER A 1 109 ? -3.765 -10.959 8.453 1.00 83.94 109 SER A C 1
ATOM 849 O O . SER A 1 109 ? -3.033 -11.730 9.072 1.00 83.94 109 SER A O 1
ATOM 851 N N . ILE A 1 110 ? -4.643 -11.377 7.544 1.00 83.31 110 ILE A N 1
ATOM 852 C CA . ILE A 1 110 ? -4.734 -12.771 7.112 1.00 83.31 110 ILE A CA 1
ATOM 853 C C . ILE A 1 110 ? -3.988 -12.911 5.789 1.00 83.31 110 ILE A C 1
ATOM 855 O O . ILE A 1 110 ? -4.375 -12.313 4.784 1.00 83.31 110 ILE A O 1
ATOM 859 N N . ILE A 1 111 ? -2.928 -13.710 5.781 1.00 87.50 111 ILE A N 1
ATOM 860 C CA . ILE A 1 111 ? -2.147 -14.018 4.590 1.00 87.50 111 ILE A CA 1
ATOM 861 C C . ILE A 1 111 ? -2.837 -15.133 3.811 1.00 87.50 111 ILE A C 1
ATOM 863 O O . ILE A 1 111 ? -3.012 -16.245 4.307 1.00 87.50 111 ILE A O 1
ATOM 867 N N . VAL A 1 112 ? -3.210 -14.842 2.570 1.00 86.81 112 VAL A N 1
ATOM 868 C CA . VAL A 1 112 ? -3.784 -15.815 1.640 1.00 86.81 112 VAL A CA 1
ATOM 869 C C . VAL A 1 112 ? -2.763 -16.093 0.535 1.00 86.81 112 VAL A C 1
ATOM 871 O O . VAL A 1 112 ? -2.415 -15.168 -0.206 1.00 86.81 112 VAL A O 1
ATOM 874 N N . PRO A 1 113 ? -2.252 -17.330 0.411 1.00 86.62 113 PRO A N 1
ATOM 875 C CA . PRO A 1 113 ? -1.382 -17.708 -0.692 1.00 86.62 113 PRO A CA 1
ATOM 876 C C . PRO A 1 113 ? -2.207 -17.887 -1.974 1.00 86.62 113 PRO A C 1
ATOM 878 O O . PRO A 1 113 ? -3.155 -18.665 -2.023 1.00 86.62 113 PRO A O 1
ATOM 881 N N . VAL A 1 114 ? -1.836 -17.158 -3.025 1.00 85.44 114 VAL A N 1
ATOM 882 C CA . VAL A 1 114 ? -2.465 -17.201 -4.351 1.00 85.44 114 VAL A CA 1
ATOM 883 C C . VAL A 1 114 ? -1.488 -17.833 -5.346 1.00 85.44 114 VAL A C 1
ATOM 885 O O . VAL A 1 114 ? -0.378 -17.313 -5.492 1.00 85.44 114 VAL A O 1
ATOM 888 N N . PRO A 1 115 ? -1.847 -18.921 -6.048 1.00 85.44 115 PRO A N 1
ATOM 889 C CA . PRO A 1 115 ? -0.965 -19.548 -7.032 1.00 85.44 115 PRO A CA 1
ATOM 890 C C . PRO A 1 115 ? -0.572 -18.580 -8.161 1.00 85.44 115 PRO A C 1
ATOM 892 O O . PRO A 1 115 ? -1.407 -17.847 -8.691 1.00 85.44 115 PRO A O 1
ATOM 895 N N . LYS A 1 116 ? 0.707 -18.570 -8.557 1.00 83.19 116 LYS A N 1
ATOM 896 C CA . LYS A 1 116 ? 1.199 -17.866 -9.759 1.00 83.19 116 LYS A CA 1
ATOM 897 C C . LYS A 1 116 ? 0.921 -18.650 -11.041 1.00 83.19 116 LYS A C 1
ATOM 899 O O . LYS A 1 116 ? 0.897 -18.051 -12.109 1.00 83.19 116 LYS A O 1
ATOM 904 N N . LYS A 1 117 ? 0.779 -19.970 -10.925 1.00 85.94 117 LYS A N 1
ATOM 905 C CA . LYS A 1 117 ? 0.650 -20.945 -12.015 1.00 85.94 117 LYS A CA 1
ATOM 906 C C . LYS A 1 117 ? -0.430 -21.967 -11.642 1.00 85.94 117 LYS A C 1
ATOM 908 O O . LYS A 1 117 ? -0.756 -22.096 -10.463 1.00 85.94 117 LYS A O 1
ATOM 913 N N . THR A 1 118 ? -0.952 -22.697 -12.624 1.00 81.06 118 THR A N 1
ATOM 914 C CA . THR A 1 118 ? -2.007 -23.715 -12.444 1.00 81.06 118 THR A CA 1
ATOM 915 C C . THR A 1 118 ? -1.579 -24.879 -11.549 1.00 81.06 118 THR A C 1
ATOM 917 O O . THR A 1 118 ? -2.365 -25.321 -10.716 1.00 81.06 118 THR A O 1
ATOM 920 N N . HIS A 1 119 ? -0.323 -25.321 -11.656 1.00 82.88 119 HIS A N 1
ATOM 921 C CA . HIS A 1 119 ? 0.252 -26.389 -10.832 1.00 82.88 119 HIS A CA 1
ATOM 922 C C . HIS A 1 119 ? 1.476 -25.867 -10.062 1.00 82.88 119 HIS A C 1
ATOM 924 O O . HIS A 1 119 ? 2.587 -25.871 -10.596 1.00 82.88 119 HIS A O 1
ATOM 930 N N . PRO A 1 120 ? 1.298 -25.339 -8.837 1.00 80.56 120 PRO A N 1
ATOM 931 C CA . PRO A 1 120 ? 2.413 -24.867 -8.022 1.00 80.56 120 PRO A CA 1
ATOM 932 C C . PRO A 1 120 ? 3.219 -26.052 -7.467 1.00 80.56 120 PRO A C 1
ATOM 934 O O . PRO A 1 120 ? 2.661 -26.913 -6.792 1.00 80.56 120 PRO A O 1
ATOM 937 N N . ALA A 1 121 ? 4.528 -26.078 -7.729 1.00 80.88 121 ALA A N 1
ATOM 938 C CA . ALA A 1 121 ? 5.438 -27.131 -7.259 1.00 80.88 121 ALA A CA 1
ATOM 939 C C . ALA A 1 121 ? 6.267 -26.694 -6.039 1.00 80.88 121 ALA A C 1
ATOM 941 O O . ALA A 1 121 ? 6.754 -27.528 -5.281 1.00 80.88 121 ALA A O 1
ATOM 942 N N . SER A 1 122 ? 6.423 -25.383 -5.832 1.00 84.44 122 SER A N 1
ATOM 943 C CA . SER A 1 122 ? 7.199 -24.807 -4.732 1.00 84.44 122 SER A CA 1
ATOM 944 C C . SER A 1 122 ? 6.431 -23.700 -4.003 1.00 84.44 122 SER A C 1
ATOM 946 O O . SER A 1 122 ? 5.550 -23.053 -4.572 1.00 84.44 122 SER A O 1
ATOM 948 N N . LEU A 1 123 ? 6.809 -23.399 -2.755 1.00 78.88 123 LEU A N 1
ATOM 949 C CA . LEU A 1 123 ? 6.251 -22.259 -2.005 1.00 78.88 123 LEU A CA 1
ATOM 950 C C . LEU A 1 123 ? 6.484 -20.914 -2.719 1.00 78.88 123 LEU A C 1
ATOM 952 O O . LEU A 1 123 ? 5.674 -19.994 -2.606 1.00 78.88 123 LEU A O 1
ATOM 956 N N . ASN A 1 124 ? 7.548 -20.817 -3.522 1.00 80.06 124 ASN A N 1
ATOM 957 C CA . ASN A 1 124 ? 7.862 -19.637 -4.327 1.00 80.06 124 ASN A CA 1
ATOM 958 C C . ASN A 1 124 ? 6.892 -19.430 -5.501 1.00 80.06 124 ASN A C 1
ATOM 960 O O . ASN A 1 124 ? 6.817 -18.321 -6.047 1.00 80.06 124 ASN A O 1
ATOM 964 N N . ASP A 1 125 ? 6.117 -20.450 -5.876 1.00 82.88 125 ASP A N 1
ATOM 965 C CA . ASP A 1 125 ? 5.059 -20.338 -6.879 1.00 82.88 125 ASP A CA 1
ATOM 966 C C . ASP A 1 125 ? 3.785 -19.690 -6.321 1.00 82.88 125 ASP A C 1
ATOM 968 O O . ASP A 1 125 ? 2.850 -19.453 -7.080 1.00 82.88 125 ASP A O 1
ATOM 972 N N . PHE A 1 126 ? 3.741 -19.323 -5.037 1.00 82.81 126 PHE A N 1
ATOM 973 C CA . PHE A 1 126 ? 2.638 -18.561 -4.457 1.00 82.81 126 PHE A CA 1
ATOM 974 C C . PHE A 1 126 ? 2.975 -17.069 -4.332 1.00 82.81 126 PHE A C 1
ATOM 976 O O . PHE A 1 126 ? 4.107 -16.653 -4.083 1.00 82.81 126 PHE A O 1
ATOM 983 N N . ARG A 1 127 ? 1.961 -16.224 -4.519 1.00 79.62 127 ARG A N 1
ATOM 984 C CA . ARG A 1 127 ? 1.952 -14.818 -4.109 1.00 79.62 127 ARG A CA 1
ATOM 985 C C . ARG A 1 127 ? 1.159 -14.713 -2.819 1.00 79.62 127 ARG A C 1
ATOM 987 O O . ARG A 1 127 ? -0.015 -15.057 -2.793 1.00 79.62 127 ARG A O 1
ATOM 994 N N . THR A 1 128 ? 1.781 -14.218 -1.762 1.00 82.69 128 THR A N 1
ATOM 995 C CA . THR A 1 128 ? 1.087 -13.935 -0.507 1.00 82.69 128 THR A CA 1
ATOM 996 C C . THR A 1 128 ? 0.331 -12.613 -0.622 1.00 82.69 128 THR A C 1
ATOM 998 O O . THR A 1 128 ? 0.915 -11.583 -0.954 1.00 82.69 128 THR A O 1
ATOM 1001 N N . VAL A 1 129 ? -0.978 -12.639 -0.375 1.00 82.50 129 VAL A N 1
ATOM 1002 C CA . VAL A 1 129 ? -1.820 -11.439 -0.281 1.00 82.50 129 VAL A CA 1
ATOM 1003 C C . VAL A 1 129 ? -2.199 -11.228 1.177 1.00 82.50 129 VAL A C 1
ATOM 1005 O O . VAL A 1 129 ? -2.740 -12.132 1.808 1.00 82.50 129 VAL A O 1
ATOM 1008 N N . ALA A 1 130 ? -1.925 -10.039 1.707 1.00 84.75 130 ALA A N 1
ATOM 1009 C CA . ALA A 1 130 ? -2.301 -9.659 3.059 1.00 84.75 130 ALA A CA 1
ATOM 1010 C C . ALA A 1 130 ? -3.702 -9.037 3.063 1.00 84.75 130 ALA A C 1
ATOM 1012 O O . ALA A 1 130 ? -3.941 -7.979 2.478 1.00 84.75 130 ALA A O 1
ATOM 1013 N N . LEU A 1 131 ? -4.640 -9.695 3.741 1.00 76.50 131 LEU A N 1
ATOM 1014 C CA . LEU A 1 131 ? -5.970 -9.164 4.004 1.00 76.50 131 LEU A CA 1
ATOM 1015 C C . LEU A 1 131 ? -5.942 -8.388 5.320 1.00 76.50 131 LEU A C 1
ATOM 1017 O O . LEU A 1 131 ? -6.065 -8.978 6.392 1.00 76.50 131 LEU A O 1
ATOM 1021 N N . THR A 1 132 ? -5.759 -7.073 5.228 1.00 72.12 132 THR A N 1
ATOM 1022 C CA . THR A 1 132 ? -5.903 -6.141 6.353 1.00 72.12 132 THR A CA 1
ATOM 1023 C C . THR A 1 132 ? -7.370 -5.764 6.570 1.00 72.12 132 THR A C 1
ATOM 1025 O O . THR A 1 132 ? -8.217 -5.930 5.681 1.00 72.12 132 THR A O 1
ATOM 1028 N N . SER A 1 133 ? -7.686 -5.250 7.764 1.00 64.94 133 SER A N 1
ATOM 1029 C CA . SER A 1 133 ? -9.022 -4.722 8.059 1.00 64.94 133 SER A CA 1
ATOM 1030 C C . SER A 1 133 ? -9.415 -3.616 7.069 1.00 64.94 133 SER A C 1
ATOM 1032 O O . SER A 1 133 ? -8.576 -2.831 6.631 1.00 64.94 133 SER A O 1
ATOM 1034 N N . VAL A 1 134 ? -10.704 -3.511 6.734 1.00 55.94 134 VAL A N 1
ATOM 1035 C CA . VAL A 1 134 ? -11.206 -2.463 5.819 1.00 55.94 134 VAL A CA 1
ATOM 1036 C C . VAL A 1 134 ? -10.868 -1.064 6.338 1.00 55.94 134 VAL A C 1
ATOM 1038 O O . VAL A 1 134 ? -10.485 -0.195 5.562 1.00 55.94 134 VAL A O 1
ATOM 1041 N N . VAL A 1 135 ? -10.938 -0.873 7.660 1.00 55.34 135 VAL A N 1
ATOM 1042 C CA . VAL A 1 135 ? -10.529 0.371 8.324 1.00 55.34 135 VAL A CA 1
ATOM 1043 C C . VAL A 1 135 ? -9.074 0.699 7.997 1.00 55.34 135 VAL A C 1
ATOM 1045 O O . VAL A 1 135 ? -8.785 1.813 7.572 1.00 55.34 135 VAL A O 1
ATOM 1048 N N . MET A 1 136 ? -8.171 -0.276 8.125 1.00 69.38 136 MET A N 1
ATOM 1049 C CA . MET A 1 136 ? -6.757 -0.076 7.820 1.00 69.38 136 MET A CA 1
ATOM 1050 C C . MET A 1 136 ? -6.518 0.188 6.332 1.00 69.38 136 MET A C 1
ATOM 1052 O O . MET A 1 136 ? -5.808 1.129 6.007 1.00 69.38 136 MET A O 1
ATOM 1056 N N . LYS A 1 137 ? -7.209 -0.510 5.420 1.00 63.41 137 LYS A N 1
ATOM 1057 C CA . LYS A 1 137 ? -7.130 -0.215 3.977 1.00 63.41 137 LYS A CA 1
ATOM 1058 C C . LYS A 1 137 ? -7.516 1.227 3.646 1.00 63.41 137 LYS A C 1
ATOM 1060 O O . LYS A 1 137 ? -6.887 1.848 2.794 1.00 63.41 137 LYS A O 1
ATOM 1065 N N . CYS A 1 138 ? -8.551 1.765 4.292 1.00 61.03 138 CYS A N 1
ATOM 1066 C CA . CYS A 1 138 ? -8.941 3.164 4.114 1.00 61.03 138 CYS A CA 1
ATOM 1067 C C . CYS A 1 138 ? -7.862 4.118 4.637 1.00 61.03 138 CYS A C 1
ATOM 1069 O O . CYS A 1 138 ? -7.527 5.085 3.957 1.00 61.03 138 CYS A O 1
ATOM 1071 N N . LEU A 1 139 ? -7.289 3.830 5.809 1.00 64.31 139 LEU A N 1
ATOM 1072 C CA . LEU A 1 139 ? -6.204 4.630 6.383 1.00 64.31 139 LEU A CA 1
ATOM 1073 C C . LEU A 1 139 ? -4.951 4.604 5.511 1.00 64.31 139 LEU A C 1
ATOM 1075 O O . LEU A 1 139 ? -4.393 5.658 5.233 1.00 64.31 139 LEU A O 1
ATOM 1079 N N . GLU A 1 140 ? -4.554 3.432 5.020 1.00 73.00 140 GLU A N 1
ATOM 1080 C CA . GLU A 1 140 ? -3.434 3.269 4.092 1.00 73.00 140 GLU A CA 1
ATOM 1081 C C . GLU A 1 140 ? -3.616 4.129 2.832 1.00 73.00 140 GLU A C 1
ATOM 1083 O O . GLU A 1 140 ? -2.663 4.763 2.390 1.00 73.00 140 GLU A O 1
ATOM 1088 N N . ARG A 1 141 ? -4.837 4.211 2.276 1.00 69.00 141 ARG A N 1
ATOM 1089 C CA . ARG A 1 141 ? -5.133 5.076 1.117 1.00 69.00 141 ARG A CA 1
ATOM 1090 C C . ARG A 1 141 ? -4.952 6.555 1.448 1.00 69.00 141 ARG A C 1
ATOM 1092 O O . ARG A 1 141 ? -4.261 7.247 0.713 1.00 69.00 141 ARG A O 1
ATOM 1099 N N . LEU A 1 142 ? -5.526 7.014 2.559 1.00 65.00 142 LEU A N 1
ATOM 1100 C CA . LEU A 1 142 ? -5.413 8.412 2.991 1.00 65.00 142 LEU A CA 1
ATOM 1101 C C . LEU A 1 142 ? -3.956 8.800 3.263 1.00 65.00 142 LEU A C 1
ATOM 1103 O O . LEU A 1 142 ? -3.489 9.843 2.814 1.00 65.00 142 LEU A O 1
ATOM 1107 N N . VAL A 1 143 ? -3.226 7.939 3.974 1.00 74.62 143 VAL A N 1
ATOM 1108 C CA . VAL A 1 143 ? -1.811 8.149 4.288 1.00 74.62 143 VAL A CA 1
ATOM 1109 C C . VAL A 1 143 ? -0.965 8.127 3.021 1.00 74.62 143 VAL A C 1
ATOM 1111 O O . VAL A 1 143 ? -0.082 8.964 2.876 1.00 74.62 143 VAL A O 1
ATOM 1114 N N . ARG A 1 144 ? -1.246 7.226 2.074 1.00 81.69 144 ARG A N 1
ATOM 1115 C CA . ARG A 1 144 ? -0.582 7.210 0.767 1.00 81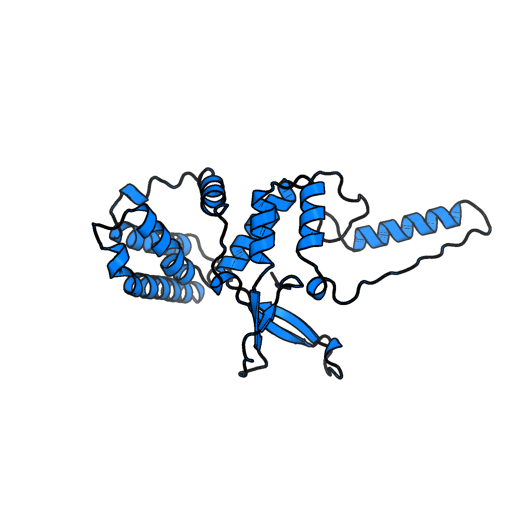.69 144 ARG A CA 1
ATOM 1116 C C . ARG A 1 144 ? -0.791 8.527 0.030 1.00 81.69 144 ARG A C 1
ATOM 1118 O O . ARG A 1 144 ? 0.185 9.085 -0.456 1.00 81.69 144 ARG A O 1
ATOM 1125 N N . ASP A 1 145 ? -2.022 9.017 -0.057 1.00 75.38 145 ASP A N 1
ATOM 1126 C CA . ASP A 1 145 ? -2.320 10.247 -0.795 1.00 75.38 145 ASP A CA 1
ATOM 1127 C C . ASP A 1 145 ? -1.615 11.450 -0.141 1.00 75.38 145 ASP A C 1
ATOM 1129 O O . ASP A 1 145 ? -1.007 12.269 -0.832 1.00 75.38 145 ASP A O 1
ATOM 1133 N N . PHE A 1 146 ? -1.568 11.482 1.197 1.00 76.00 146 PHE A N 1
ATOM 1134 C CA . PHE A 1 146 ? -0.784 12.462 1.950 1.00 76.00 146 PHE A CA 1
ATOM 1135 C C . PHE A 1 146 ? 0.725 12.355 1.671 1.00 76.00 146 PHE A C 1
ATOM 1137 O O . PHE A 1 146 ? 1.362 13.366 1.372 1.00 76.00 146 PHE A O 1
ATOM 1144 N N . ILE A 1 147 ? 1.295 11.144 1.701 1.00 83.44 147 ILE A N 1
ATOM 1145 C CA . ILE A 1 147 ? 2.709 10.895 1.378 1.00 83.44 147 ILE A CA 1
ATOM 1146 C C . ILE A 1 147 ? 3.021 11.377 -0.038 1.00 83.44 147 ILE A C 1
ATOM 1148 O O . ILE A 1 147 ? 3.975 12.121 -0.219 1.00 83.44 147 ILE A O 1
ATOM 1152 N N . ILE A 1 148 ? 2.212 10.998 -1.030 1.00 82.69 148 ILE A N 1
ATOM 1153 C CA . ILE A 1 148 ? 2.417 11.394 -2.429 1.00 82.69 148 ILE A CA 1
ATOM 1154 C C . ILE A 1 148 ? 2.377 12.917 -2.569 1.00 82.69 148 ILE A C 1
ATOM 1156 O O . ILE A 1 148 ? 3.230 13.472 -3.251 1.00 82.69 148 ILE A O 1
ATOM 1160 N N . SER A 1 149 ? 1.440 13.591 -1.895 1.00 80.25 149 SER A N 1
ATOM 1161 C CA . SER A 1 149 ? 1.352 15.059 -1.916 1.00 80.25 149 SER A CA 1
ATOM 1162 C C . SER A 1 149 ? 2.526 15.760 -1.222 1.00 80.25 149 SER A C 1
ATOM 1164 O O . SER A 1 149 ? 2.828 16.904 -1.543 1.00 80.25 149 SER A O 1
ATOM 1166 N N . SER A 1 150 ? 3.182 15.076 -0.279 1.00 81.12 150 SER A N 1
ATOM 1167 C CA . SER A 1 150 ? 4.306 15.606 0.503 1.00 81.12 150 SER A CA 1
ATOM 1168 C C . SER A 1 150 ? 5.672 15.249 -0.088 1.00 81.12 150 SER A C 1
ATOM 1170 O O . SER A 1 150 ? 6.685 15.790 0.347 1.00 81.12 150 SER A O 1
ATOM 1172 N N . LEU A 1 151 ? 5.728 14.313 -1.041 1.00 81.44 151 LEU A N 1
ATOM 1173 C CA . LEU A 1 151 ? 6.975 13.913 -1.681 1.00 81.44 151 LEU A CA 1
ATOM 1174 C C . LEU A 1 151 ? 7.446 15.008 -2.650 1.00 81.44 151 LEU A C 1
ATOM 1176 O O . LEU A 1 151 ? 6.645 15.534 -3.424 1.00 81.44 151 LEU A O 1
ATOM 1180 N N . PRO A 1 152 ? 8.748 15.335 -2.663 1.00 78.06 152 PRO A N 1
ATOM 1181 C CA . PRO A 1 152 ? 9.277 16.319 -3.593 1.00 78.06 152 PRO A CA 1
ATOM 1182 C C . PRO A 1 152 ? 9.149 15.827 -5.041 1.00 78.06 152 PRO A C 1
ATOM 1184 O O . PRO A 1 152 ? 9.295 14.638 -5.332 1.00 78.06 152 PRO A O 1
ATOM 1187 N N . ASN A 1 153 ? 9.001 16.761 -5.986 1.00 70.62 153 ASN A N 1
ATOM 1188 C CA . ASN A 1 153 ? 8.989 16.471 -7.430 1.00 70.62 153 ASN A CA 1
ATOM 1189 C C . ASN A 1 153 ? 10.321 15.896 -7.971 1.00 70.62 153 ASN A C 1
ATOM 1191 O O . ASN A 1 153 ? 10.417 15.594 -9.157 1.00 70.62 153 ASN A O 1
ATOM 1195 N N . ILE A 1 154 ? 11.327 15.717 -7.108 1.00 67.62 154 ILE A N 1
ATOM 1196 C CA . ILE A 1 154 ? 12.701 15.276 -7.409 1.00 67.62 154 ILE A CA 1
ATOM 1197 C C . ILE A 1 154 ? 12.804 13.739 -7.534 1.00 67.62 154 ILE A C 1
ATOM 1199 O O . ILE A 1 154 ? 13.886 13.189 -7.712 1.00 67.62 154 ILE A O 1
ATOM 1203 N N . LEU A 1 155 ? 11.689 13.004 -7.459 1.00 77.50 155 LEU A N 1
ATOM 1204 C CA . LEU A 1 155 ? 11.702 11.565 -7.739 1.00 77.50 155 LEU A CA 1
ATOM 1205 C C . LEU A 1 155 ? 12.234 11.284 -9.147 1.00 77.50 155 LEU A C 1
ATOM 1207 O O . LEU A 1 155 ? 11.877 11.994 -10.092 1.00 77.50 155 LEU A O 1
ATOM 1211 N N . ASP A 1 156 ? 13.015 10.205 -9.263 1.00 85.81 156 ASP A N 1
ATOM 1212 C CA . ASP A 1 156 ? 13.702 9.783 -10.486 1.00 85.81 156 ASP A CA 1
ATOM 1213 C C . ASP A 1 156 ? 12.809 9.970 -11.736 1.00 85.81 156 ASP A C 1
ATOM 1215 O O . ASP A 1 156 ? 11.716 9.381 -11.825 1.00 85.81 156 ASP A O 1
ATOM 1219 N N . PRO A 1 157 ? 13.238 10.806 -12.703 1.00 86.81 157 PRO A N 1
ATOM 1220 C CA . PRO A 1 157 ? 12.530 11.008 -13.959 1.00 86.81 157 PRO A CA 1
ATOM 1221 C C . PRO A 1 157 ? 12.327 9.727 -14.769 1.00 86.81 157 PRO A C 1
ATOM 1223 O O . PRO A 1 157 ? 11.419 9.714 -15.596 1.00 86.81 157 PRO A O 1
ATOM 1226 N N . LEU A 1 158 ? 13.086 8.659 -14.513 1.00 90.19 158 LEU A N 1
ATOM 1227 C CA . LEU A 1 158 ? 12.964 7.340 -15.142 1.00 90.19 158 LEU A CA 1
ATOM 1228 C C . LEU A 1 158 ? 12.203 6.320 -14.277 1.00 90.19 158 LEU A C 1
ATOM 1230 O O . LEU A 1 158 ? 12.095 5.148 -14.634 1.00 90.19 158 LEU A O 1
ATOM 1234 N N . GLN A 1 159 ? 11.593 6.743 -13.165 1.00 90.62 159 GLN A N 1
ATOM 1235 C CA . GLN A 1 159 ? 10.649 5.900 -12.436 1.00 90.62 159 GLN A CA 1
ATOM 1236 C C . GLN A 1 159 ? 9.287 5.892 -13.148 1.00 90.62 159 GLN A C 1
ATOM 1238 O O . GLN A 1 159 ? 8.488 6.822 -13.016 1.00 90.62 159 GLN A O 1
ATOM 1243 N N . PHE A 1 160 ? 9.005 4.833 -13.903 1.00 90.00 160 PHE A N 1
ATOM 1244 C CA . PHE A 1 160 ? 7.732 4.675 -14.621 1.00 90.00 160 PHE A CA 1
ATOM 1245 C C . PHE A 1 160 ? 6.634 4.025 -13.769 1.00 90.00 160 PHE A C 1
ATOM 1247 O O . PHE A 1 160 ? 5.461 4.360 -13.897 1.00 90.00 160 PHE A O 1
ATOM 1254 N N . ALA A 1 161 ? 7.004 3.124 -12.855 1.00 88.06 161 ALA A N 1
ATOM 1255 C CA . ALA A 1 161 ? 6.047 2.432 -11.999 1.00 88.06 161 ALA A CA 1
ATOM 1256 C C . ALA A 1 161 ? 5.560 3.304 -10.826 1.00 88.06 161 ALA A C 1
ATOM 1258 O O . ALA A 1 161 ? 6.325 4.071 -10.232 1.00 88.06 161 ALA A O 1
ATOM 1259 N N . TYR A 1 162 ? 4.291 3.113 -10.447 1.00 83.50 162 TYR A N 1
ATOM 1260 C CA . TYR A 1 162 ? 3.640 3.748 -9.290 1.00 83.50 162 TYR A CA 1
ATOM 1261 C C . TYR A 1 162 ? 3.627 5.288 -9.309 1.00 83.50 162 TYR A C 1
ATOM 1263 O O . TYR A 1 162 ? 3.464 5.910 -8.260 1.00 83.50 162 TYR A O 1
ATOM 1271 N N . ARG A 1 163 ? 3.774 5.911 -10.486 1.00 81.50 163 ARG A N 1
ATOM 1272 C CA . ARG A 1 163 ? 3.576 7.353 -10.685 1.00 81.50 163 ARG A CA 1
ATOM 1273 C C . ARG A 1 163 ? 2.307 7.600 -11.504 1.00 81.50 163 ARG A C 1
ATOM 1275 O O . ARG A 1 163 ? 2.025 6.824 -12.416 1.00 81.50 163 ARG A O 1
ATOM 1282 N N . PRO A 1 164 ? 1.542 8.663 -11.205 1.00 81.69 164 PRO A N 1
ATOM 1283 C CA . PRO A 1 164 ? 0.436 9.061 -12.065 1.00 81.69 164 PRO A CA 1
ATOM 1284 C C . PRO A 1 164 ? 0.964 9.460 -13.449 1.00 81.69 164 PRO A C 1
ATOM 1286 O O . PRO A 1 164 ? 2.077 9.975 -13.565 1.00 81.69 164 PRO A O 1
ATOM 1289 N N . ASN A 1 165 ? 0.146 9.245 -14.482 1.00 86.69 165 ASN A N 1
ATOM 1290 C CA . ASN A 1 165 ? 0.441 9.611 -15.874 1.00 86.69 165 ASN A CA 1
ATOM 1291 C C . ASN A 1 165 ? 1.710 8.958 -16.448 1.00 86.69 165 ASN A C 1
ATOM 1293 O O . ASN A 1 165 ? 2.397 9.560 -17.269 1.00 86.69 165 ASN A O 1
ATOM 1297 N N . ARG A 1 166 ? 2.043 7.748 -15.989 1.00 88.88 166 ARG A N 1
ATOM 1298 C CA . ARG A 1 166 ? 3.128 6.925 -16.532 1.00 88.88 166 ARG A CA 1
ATOM 1299 C C . ARG A 1 166 ? 2.693 5.472 -16.622 1.00 88.88 166 ARG A C 1
ATOM 1301 O O . ARG A 1 166 ? 1.928 4.993 -15.784 1.00 88.88 166 ARG A O 1
ATOM 1308 N N . SER A 1 167 ? 3.199 4.781 -17.630 1.00 92.62 167 SER A N 1
ATOM 1309 C CA . SER A 1 167 ? 2.851 3.404 -17.960 1.00 92.62 167 SER A CA 1
ATOM 1310 C C . SER A 1 167 ? 4.091 2.547 -18.214 1.00 92.62 167 SER A C 1
ATOM 1312 O O . SER A 1 167 ? 5.222 3.031 -18.308 1.00 92.62 167 SER A O 1
ATOM 1314 N N . THR A 1 168 ? 3.877 1.238 -18.317 1.00 91.81 168 THR A N 1
ATOM 1315 C CA . THR A 1 168 ? 4.908 0.300 -18.774 1.00 91.81 168 THR A CA 1
ATOM 1316 C C . THR A 1 168 ? 5.304 0.550 -20.226 1.00 91.81 168 THR A C 1
ATOM 1318 O O . THR A 1 168 ? 6.468 0.371 -20.570 1.00 91.81 168 THR A O 1
ATOM 1321 N N . ASP A 1 169 ? 4.369 1.014 -21.053 1.00 94.56 169 ASP A N 1
ATOM 1322 C CA . ASP A 1 169 ? 4.600 1.332 -22.460 1.00 94.56 169 ASP A CA 1
ATOM 1323 C C . ASP A 1 169 ? 5.537 2.533 -22.622 1.00 94.56 169 ASP A C 1
ATOM 1325 O O . ASP A 1 169 ? 6.418 2.511 -23.483 1.00 94.56 169 ASP A O 1
ATOM 1329 N N . ASP A 1 170 ? 5.433 3.532 -21.739 1.00 94.31 170 ASP A N 1
ATOM 1330 C CA . ASP A 1 170 ? 6.373 4.661 -21.695 1.00 94.31 170 ASP A CA 1
ATOM 1331 C C . ASP A 1 170 ? 7.797 4.181 -21.388 1.00 94.31 170 ASP A C 1
ATOM 1333 O O . ASP A 1 170 ? 8.757 4.620 -22.023 1.00 94.31 170 ASP A O 1
ATOM 1337 N N . ALA A 1 171 ? 7.940 3.239 -20.447 1.00 93.75 171 ALA A N 1
ATOM 1338 C CA . ALA A 1 171 ? 9.233 2.665 -20.079 1.00 93.75 171 ALA A CA 1
ATOM 1339 C C . ALA A 1 171 ? 9.863 1.899 -21.249 1.00 93.75 171 ALA A C 1
ATOM 1341 O O . ALA A 1 171 ? 11.040 2.089 -21.561 1.00 93.75 171 ALA A O 1
ATOM 1342 N N . SER A 1 172 ? 9.072 1.055 -21.920 1.00 94.50 172 SER A N 1
ATOM 1343 C CA . SER A 1 172 ? 9.503 0.305 -23.101 1.00 94.50 172 SER A CA 1
ATOM 1344 C C . SER A 1 172 ? 9.873 1.233 -24.255 1.00 94.50 172 SER A C 1
ATOM 1346 O O . SER A 1 172 ? 10.923 1.051 -24.869 1.00 94.50 172 SER A O 1
ATOM 1348 N N . SER A 1 173 ? 9.061 2.258 -24.511 1.00 95.88 173 SER A N 1
ATOM 1349 C CA . SER A 1 173 ? 9.309 3.242 -25.567 1.00 95.88 173 SER A CA 1
ATOM 1350 C C . SER A 1 173 ? 10.585 4.035 -25.301 1.00 95.88 173 SER A C 1
ATOM 1352 O O . SER A 1 173 ? 11.416 4.182 -26.195 1.00 95.88 173 SER A O 1
ATOM 1354 N N . HIS A 1 174 ? 10.794 4.483 -24.060 1.00 95.31 174 HIS A N 1
ATOM 1355 C CA . HIS A 1 174 ? 12.006 5.196 -23.668 1.00 95.31 174 HIS A CA 1
ATOM 1356 C C . HIS A 1 174 ? 13.261 4.322 -23.800 1.00 95.31 174 HIS A C 1
ATOM 1358 O O . HIS A 1 174 ? 14.275 4.773 -24.341 1.00 95.31 174 HIS A O 1
ATOM 1364 N N . LEU A 1 175 ? 13.191 3.062 -23.354 1.00 95.06 175 LEU A N 1
ATOM 1365 C CA . LEU A 1 175 ? 14.291 2.104 -23.478 1.00 95.06 175 LEU A CA 1
ATOM 1366 C C . LEU A 1 175 ? 14.644 1.858 -24.949 1.00 95.06 175 LEU A C 1
ATOM 1368 O O . LEU A 1 175 ? 15.814 1.948 -25.321 1.00 95.06 175 LEU A O 1
ATOM 1372 N N . LEU A 1 176 ? 13.642 1.583 -25.790 1.00 95.75 176 LEU A N 1
ATOM 1373 C CA . LEU A 1 176 ? 13.834 1.341 -27.220 1.00 95.75 176 LEU A CA 1
ATOM 1374 C C . LEU A 1 176 ? 14.423 2.566 -27.916 1.00 95.75 176 LEU A C 1
ATOM 1376 O O . LEU A 1 176 ? 15.444 2.446 -28.588 1.00 95.75 176 LEU A O 1
ATOM 1380 N N . HIS A 1 177 ? 13.835 3.744 -27.705 1.00 95.81 177 HIS A N 1
ATOM 1381 C CA . HIS A 1 177 ? 14.304 4.989 -28.305 1.00 95.81 177 HIS A CA 1
ATOM 1382 C C . HIS A 1 177 ? 15.762 5.290 -27.940 1.00 95.81 177 HIS A C 1
ATOM 1384 O O . HIS A 1 177 ? 16.577 5.540 -28.826 1.00 95.81 177 HIS A O 1
ATOM 1390 N N . THR A 1 178 ? 16.116 5.196 -26.655 1.00 94.19 178 THR A N 1
ATOM 1391 C CA . THR A 1 178 ? 17.491 5.426 -26.179 1.00 94.19 178 THR A CA 1
ATOM 1392 C C . THR A 1 178 ? 18.478 4.442 -26.809 1.00 94.19 178 THR A C 1
ATOM 1394 O O . THR A 1 178 ? 19.583 4.817 -27.199 1.00 94.19 178 THR A O 1
ATOM 1397 N N . SER A 1 179 ? 18.069 3.182 -26.954 1.00 94.88 179 SER A N 1
ATOM 1398 C CA . SER A 1 179 ? 18.921 2.121 -27.497 1.00 94.88 179 SER A CA 1
ATOM 1399 C C . SER A 1 179 ? 19.159 2.282 -28.992 1.00 94.88 179 SER A C 1
ATOM 1401 O O . SER A 1 179 ? 20.300 2.219 -29.438 1.00 94.88 179 SER A O 1
ATOM 1403 N N . LEU A 1 180 ? 18.092 2.521 -29.757 1.00 94.56 180 LEU A N 1
ATOM 1404 C CA . LEU A 1 180 ? 18.168 2.721 -31.204 1.00 94.56 180 LEU A CA 1
ATOM 1405 C C . LEU A 1 180 ? 18.970 3.981 -31.536 1.00 94.56 180 LEU A C 1
ATOM 1407 O O . LEU A 1 180 ? 19.908 3.915 -32.323 1.00 94.56 180 LEU A O 1
ATOM 1411 N N . THR A 1 181 ? 18.706 5.082 -30.826 1.00 94.06 181 THR A N 1
ATOM 1412 C CA . THR A 1 181 ? 19.447 6.339 -31.004 1.00 94.06 181 THR A CA 1
ATOM 1413 C C . THR A 1 181 ? 20.948 6.145 -30.765 1.00 94.06 181 THR A C 1
ATOM 1415 O O . THR A 1 181 ? 21.764 6.669 -31.514 1.00 94.06 181 THR A O 1
ATOM 1418 N N . HIS A 1 182 ? 21.348 5.354 -29.758 1.00 92.56 182 HIS A N 1
ATOM 1419 C CA . HIS A 1 182 ? 22.764 5.034 -29.540 1.00 92.56 182 HIS A CA 1
ATOM 1420 C C . HIS A 1 182 ? 23.357 4.220 -30.704 1.00 92.56 182 HIS A C 1
ATOM 1422 O O . HIS A 1 182 ? 24.501 4.462 -31.114 1.00 92.56 182 HIS A O 1
ATOM 1428 N N . LEU A 1 183 ? 22.626 3.230 -31.216 1.00 93.81 183 LEU A N 1
ATOM 1429 C CA . LEU A 1 183 ? 23.099 2.380 -32.309 1.00 93.81 183 LEU A CA 1
ATOM 1430 C C . LEU A 1 183 ? 23.292 3.172 -33.612 1.00 93.81 183 LEU A C 1
ATOM 1432 O O . LEU A 1 183 ? 24.265 2.919 -34.319 1.00 93.81 183 LEU A O 1
ATOM 1436 N N . ASP A 1 184 ? 22.453 4.178 -33.866 1.00 92.69 184 ASP A N 1
ATOM 1437 C CA . ASP A 1 184 ? 22.505 4.998 -35.083 1.00 92.69 184 ASP A CA 1
ATOM 1438 C C . ASP A 1 184 ? 23.672 6.009 -35.109 1.00 92.69 184 ASP A C 1
ATOM 1440 O O . ASP A 1 184 ? 24.095 6.442 -36.181 1.00 92.69 184 ASP A O 1
ATOM 1444 N N . THR A 1 185 ? 24.253 6.368 -33.956 1.00 90.00 185 THR A N 1
ATOM 1445 C CA . THR A 1 185 ? 25.274 7.434 -33.865 1.00 90.00 185 THR A CA 1
ATOM 1446 C C . THR A 1 185 ? 26.605 7.102 -34.556 1.00 90.00 185 THR A C 1
ATOM 1448 O O . THR A 1 185 ? 27.251 7.996 -35.104 1.00 90.00 185 THR A O 1
ATOM 1451 N N . ARG A 1 186 ? 27.080 5.848 -34.509 1.00 82.12 186 ARG A N 1
ATOM 1452 C CA . ARG A 1 186 ? 28.336 5.420 -35.164 1.00 82.12 186 ARG A CA 1
ATOM 1453 C C . ARG A 1 186 ? 28.285 3.949 -35.566 1.00 82.12 186 ARG A C 1
ATOM 1455 O O . ARG A 1 186 ? 27.809 3.101 -34.813 1.00 82.12 186 ARG A O 1
ATOM 1462 N N . LYS A 1 187 ? 28.889 3.630 -36.716 1.00 80.00 187 LYS A N 1
ATOM 1463 C CA . LYS A 1 187 ? 29.134 2.241 -37.135 1.00 80.00 187 LYS A CA 1
ATOM 1464 C C . LYS A 1 187 ? 30.015 1.529 -36.101 1.00 80.00 187 LYS A C 1
ATOM 1466 O O . LYS A 1 187 ? 31.082 2.028 -35.758 1.00 80.00 187 LYS A O 1
ATOM 1471 N N . GLY A 1 188 ? 29.568 0.359 -35.640 1.00 82.44 188 GLY A N 1
ATOM 1472 C CA . GLY A 1 188 ? 30.277 -0.468 -34.655 1.00 82.44 188 GLY A CA 1
ATOM 1473 C C . GLY A 1 188 ? 29.827 -0.290 -33.198 1.00 82.44 188 GLY A C 1
ATOM 1474 O O . GLY A 1 188 ? 30.416 -0.906 -32.312 1.00 82.44 188 GLY A O 1
ATOM 1475 N N . ASN A 1 189 ? 28.791 0.513 -32.934 1.00 91.56 189 ASN A N 1
ATOM 1476 C CA . ASN A 1 189 ? 28.192 0.617 -31.602 1.00 91.56 189 ASN A CA 1
ATOM 1477 C C . ASN A 1 189 ? 27.411 -0.655 -31.228 1.00 91.56 189 ASN A C 1
ATOM 1479 O O . ASN A 1 189 ? 26.840 -1.331 -32.082 1.00 91.56 189 ASN A O 1
ATOM 1483 N N . TYR A 1 190 ? 27.345 -0.954 -29.931 1.00 91.56 190 TYR A N 1
ATOM 1484 C CA . TYR A 1 190 ? 26.525 -2.031 -29.378 1.00 91.56 190 TYR A CA 1
ATOM 1485 C C . TYR A 1 190 ? 25.905 -1.586 -28.051 1.00 91.56 190 TYR A C 1
ATOM 1487 O O . TYR A 1 190 ? 26.456 -0.737 -27.353 1.00 91.56 190 TYR A O 1
ATOM 1495 N N . VAL A 1 191 ? 24.775 -2.188 -27.679 1.00 93.50 191 VAL A N 1
ATOM 1496 C CA . VAL A 1 191 ? 24.069 -1.895 -26.424 1.00 93.50 191 VAL A CA 1
ATOM 1497 C C . VAL A 1 191 ? 24.062 -3.142 -25.544 1.00 93.50 191 VAL A C 1
ATOM 1499 O O . VAL A 1 191 ? 23.779 -4.243 -26.012 1.00 93.50 191 VAL A O 1
ATOM 1502 N N . LYS A 1 192 ? 24.375 -2.976 -24.256 1.00 93.94 192 LYS A N 1
ATOM 1503 C CA . LYS A 1 192 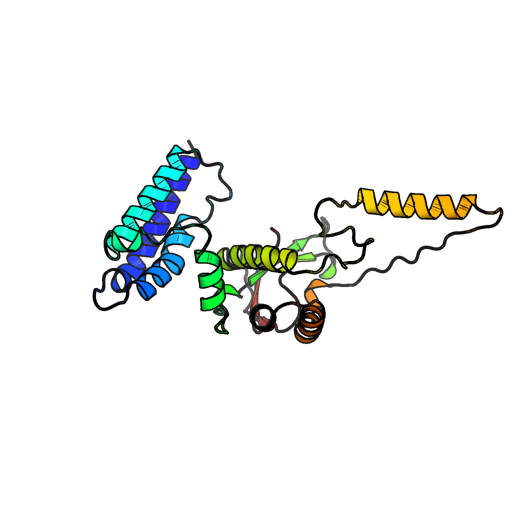? 24.258 -4.020 -23.226 1.00 93.94 192 LYS A CA 1
ATOM 1504 C C . LYS A 1 192 ? 23.282 -3.544 -22.158 1.00 93.94 192 LYS A C 1
ATOM 1506 O O . LYS A 1 192 ? 23.437 -2.442 -21.644 1.00 93.94 192 LYS A O 1
ATOM 1511 N N . MET A 1 193 ? 22.308 -4.381 -21.809 1.00 92.88 193 MET A N 1
ATOM 1512 C CA . MET A 1 193 ? 21.272 -4.046 -20.828 1.00 92.88 193 MET A CA 1
ATOM 1513 C C . MET A 1 193 ? 21.264 -5.060 -19.684 1.00 92.88 193 MET A C 1
ATOM 1515 O O . MET A 1 193 ? 20.776 -6.178 -19.866 1.00 92.88 193 MET A O 1
ATOM 1519 N N . PRO A 1 194 ? 21.799 -4.710 -18.504 1.00 93.44 194 PRO A N 1
ATOM 1520 C CA . PRO A 1 194 ? 21.652 -5.547 -17.326 1.00 93.44 194 PRO A CA 1
ATOM 1521 C C . PRO A 1 194 ? 20.234 -5.407 -16.760 1.00 93.44 194 PRO A C 1
ATOM 1523 O O . PRO A 1 194 ? 19.804 -4.318 -16.386 1.00 93.44 194 PRO A O 1
ATOM 1526 N N . PHE A 1 195 ? 19.518 -6.525 -16.652 1.00 91.94 195 PHE A N 1
ATOM 1527 C CA . PHE A 1 195 ? 18.234 -6.581 -15.957 1.00 91.94 195 PHE A CA 1
ATOM 1528 C C . PHE A 1 195 ? 18.444 -7.083 -14.530 1.00 91.94 195 PHE A C 1
ATOM 1530 O O . PHE A 1 195 ? 18.916 -8.199 -14.317 1.00 91.94 195 PHE A O 1
ATOM 1537 N N . VAL A 1 196 ? 18.072 -6.260 -13.549 1.00 92.19 196 VAL A N 1
ATOM 1538 C CA . VAL A 1 196 ? 18.154 -6.595 -12.123 1.00 92.19 196 VAL A CA 1
ATOM 1539 C C . VAL A 1 196 ? 16.746 -6.713 -11.562 1.00 92.19 196 VAL A C 1
ATOM 1541 O O . VAL A 1 196 ? 15.922 -5.817 -11.732 1.00 92.19 196 VAL A O 1
ATOM 1544 N N . ASN A 1 197 ? 16.470 -7.817 -10.870 1.00 86.06 197 ASN A N 1
ATOM 1545 C CA . ASN A 1 197 ? 15.199 -8.037 -10.196 1.00 86.06 197 ASN A CA 1
ATOM 1546 C C . ASN A 1 197 ? 15.438 -8.346 -8.718 1.00 86.06 197 ASN A C 1
ATOM 1548 O O . ASN A 1 197 ? 16.191 -9.258 -8.378 1.00 86.06 197 ASN A O 1
ATOM 1552 N N . TYR A 1 198 ? 14.779 -7.599 -7.837 1.00 83.44 198 TYR A N 1
ATOM 1553 C CA . TYR A 1 198 ? 14.872 -7.822 -6.403 1.00 83.44 198 TYR A CA 1
ATOM 1554 C C . TYR A 1 198 ? 13.904 -8.921 -5.961 1.00 83.44 198 TYR A C 1
ATOM 1556 O O . TYR A 1 198 ? 12.688 -8.843 -6.160 1.00 83.44 198 TYR A O 1
ATOM 1564 N N . SER A 1 199 ? 14.436 -9.938 -5.290 1.00 78.88 199 SER A N 1
ATOM 1565 C CA . SER A 1 199 ? 13.629 -11.006 -4.706 1.00 78.88 199 SER A CA 1
ATOM 1566 C C . SER A 1 199 ? 12.801 -10.492 -3.530 1.00 78.88 199 SER A C 1
ATOM 1568 O O . SER A 1 199 ? 13.326 -9.885 -2.600 1.00 78.88 199 SER A O 1
ATOM 1570 N N . SER A 1 200 ? 11.506 -10.821 -3.522 1.00 76.56 200 SER A N 1
ATOM 1571 C CA . SER A 1 200 ? 10.662 -10.740 -2.321 1.00 76.56 200 SER A CA 1
ATOM 1572 C C . SER A 1 200 ? 10.606 -9.352 -1.656 1.00 76.56 200 SER A C 1
ATOM 1574 O O . SER A 1 200 ? 10.509 -9.261 -0.436 1.00 76.56 200 SER A O 1
ATOM 1576 N N . VAL A 1 201 ? 10.633 -8.270 -2.446 1.00 78.12 201 VAL A N 1
ATOM 1577 C CA . VAL A 1 201 ? 10.772 -6.881 -1.954 1.00 78.12 201 VAL A CA 1
ATOM 1578 C C . VAL A 1 201 ? 9.846 -6.519 -0.793 1.00 78.12 201 VAL A C 1
ATOM 1580 O O . VAL A 1 201 ? 10.281 -5.901 0.167 1.00 78.12 201 VAL A O 1
ATOM 1583 N N . PHE A 1 202 ? 8.581 -6.947 -0.821 1.00 77.12 202 PHE A N 1
ATOM 1584 C CA . PHE A 1 202 ? 7.639 -6.641 0.258 1.00 77.12 202 PHE A CA 1
ATOM 1585 C C . PHE A 1 202 ? 7.927 -7.416 1.543 1.00 77.12 202 PHE A C 1
ATOM 1587 O O . PHE A 1 202 ? 7.624 -6.919 2.615 1.00 77.12 202 PHE A O 1
ATOM 1594 N N . ASN A 1 203 ? 8.534 -8.598 1.468 1.00 78.25 203 ASN A N 1
ATOM 1595 C CA . ASN A 1 203 ? 8.879 -9.389 2.649 1.00 78.25 203 ASN A CA 1
ATOM 1596 C C . ASN A 1 203 ? 10.210 -8.939 3.276 1.00 78.25 203 ASN A C 1
ATOM 1598 O O . ASN A 1 203 ? 10.445 -9.200 4.450 1.00 78.25 203 ASN A O 1
ATOM 1602 N N . THR A 1 204 ? 11.070 -8.256 2.513 1.00 83.50 204 THR A N 1
ATOM 1603 C CA . THR A 1 204 ? 12.430 -7.875 2.932 1.00 83.50 204 THR A CA 1
ATOM 1604 C C . THR A 1 204 ? 12.563 -6.420 3.383 1.00 83.50 204 THR A C 1
ATOM 1606 O O . THR A 1 204 ? 13.651 -6.006 3.777 1.00 83.50 204 THR A O 1
ATOM 1609 N N . ILE A 1 205 ? 11.479 -5.634 3.374 1.00 87.31 205 ILE A N 1
ATOM 1610 C CA . ILE A 1 205 ? 11.499 -4.255 3.885 1.00 87.31 205 ILE A CA 1
ATOM 1611 C C . ILE A 1 205 ? 11.882 -4.249 5.368 1.00 87.31 205 ILE A C 1
ATOM 1613 O O . ILE A 1 205 ? 11.208 -4.849 6.204 1.00 87.31 205 ILE A O 1
ATOM 1617 N N . ILE A 1 206 ? 12.939 -3.514 5.701 1.00 89.88 206 ILE A N 1
ATOM 1618 C CA . ILE A 1 206 ? 13.348 -3.252 7.081 1.00 89.88 206 ILE A CA 1
ATOM 1619 C C . ILE A 1 206 ? 12.764 -1.890 7.483 1.00 89.88 206 ILE A C 1
ATOM 1621 O O . ILE A 1 206 ? 13.126 -0.884 6.860 1.00 89.88 206 ILE A O 1
ATOM 1625 N N . PRO A 1 207 ? 11.869 -1.818 8.492 1.00 89.69 207 PRO A N 1
ATOM 1626 C CA . PRO A 1 207 ? 11.208 -0.567 8.854 1.00 89.69 207 PRO A CA 1
ATOM 1627 C C . PRO A 1 207 ? 12.187 0.559 9.196 1.00 89.69 207 PRO A C 1
ATOM 1629 O O . PRO A 1 207 ? 12.017 1.661 8.696 1.00 89.69 207 PRO A O 1
ATOM 1632 N N . SER A 1 208 ? 13.250 0.291 9.961 1.00 90.25 208 SER A N 1
ATOM 1633 C CA . SER A 1 208 ? 14.235 1.320 10.332 1.00 90.25 208 SER A CA 1
ATOM 1634 C C . SER A 1 208 ? 14.883 1.974 9.107 1.00 90.25 208 SER A C 1
ATOM 1636 O O . SER A 1 208 ? 14.862 3.195 8.982 1.00 90.25 208 SER A O 1
ATOM 1638 N N . THR A 1 209 ? 15.368 1.175 8.152 1.00 92.19 209 THR A N 1
ATOM 1639 C CA . THR A 1 209 ? 15.978 1.678 6.911 1.00 92.19 209 THR A CA 1
ATOM 1640 C C . THR A 1 209 ? 14.985 2.452 6.045 1.00 92.19 209 THR A C 1
ATOM 1642 O O . THR A 1 209 ? 15.350 3.463 5.445 1.00 92.19 209 THR A O 1
ATOM 1645 N N . LEU A 1 210 ? 13.732 1.993 5.963 1.00 91.56 210 LEU A N 1
ATOM 1646 C CA . LEU A 1 210 ? 12.685 2.698 5.221 1.00 91.56 210 LEU A CA 1
ATOM 1647 C C . LEU A 1 210 ? 12.415 4.078 5.829 1.00 91.56 210 LEU A C 1
ATOM 1649 O O . LEU A 1 210 ? 12.348 5.065 5.103 1.00 91.56 210 LEU A O 1
ATOM 1653 N N . ILE A 1 211 ? 12.295 4.151 7.152 1.00 92.00 211 ILE A N 1
ATOM 1654 C CA . ILE A 1 211 ? 11.980 5.388 7.866 1.00 92.00 211 ILE A CA 1
ATOM 1655 C C . ILE A 1 211 ? 13.094 6.422 7.718 1.00 92.00 211 ILE A C 1
ATOM 1657 O O . ILE A 1 211 ? 12.792 7.571 7.409 1.00 92.00 211 ILE A O 1
ATOM 1661 N N . THR A 1 212 ? 14.364 6.020 7.824 1.00 93.25 212 THR A N 1
ATOM 1662 C CA . THR A 1 212 ? 15.494 6.927 7.566 1.00 93.25 212 THR A CA 1
ATOM 1663 C C . THR A 1 212 ? 15.413 7.530 6.162 1.00 93.25 212 THR A C 1
ATOM 1665 O O . THR A 1 212 ? 15.544 8.739 5.996 1.00 93.25 212 THR A O 1
ATOM 1668 N N . LYS A 1 213 ? 15.108 6.721 5.137 1.00 91.25 213 LYS A N 1
ATOM 1669 C CA . LYS A 1 213 ? 14.938 7.225 3.763 1.00 91.25 213 LYS A CA 1
ATOM 1670 C C . LYS A 1 213 ? 13.763 8.198 3.639 1.00 91.25 213 LYS A C 1
ATOM 1672 O O . LYS A 1 213 ? 13.888 9.209 2.959 1.00 91.25 213 LYS A O 1
ATOM 1677 N N . LEU A 1 214 ? 12.639 7.917 4.296 1.00 89.81 214 LEU A N 1
ATOM 1678 C CA . LEU A 1 214 ? 11.463 8.794 4.281 1.00 89.81 214 LEU A CA 1
ATOM 1679 C C . LEU A 1 214 ? 11.732 10.137 4.973 1.00 89.81 214 LEU A C 1
ATOM 1681 O O . LEU A 1 214 ? 11.299 11.172 4.475 1.00 89.81 214 LEU A O 1
ATOM 1685 N N . GLN A 1 215 ? 12.497 10.140 6.064 1.00 91.19 215 GLN A N 1
ATOM 1686 C CA . GLN A 1 215 ? 12.935 11.371 6.728 1.00 91.19 215 GLN A CA 1
ATOM 1687 C C . GLN A 1 215 ? 13.845 12.209 5.822 1.00 91.19 215 GLN A C 1
ATOM 1689 O O . GLN A 1 215 ? 13.656 13.416 5.717 1.00 91.19 215 GLN A O 1
ATOM 1694 N N . HIS A 1 216 ? 14.781 11.574 5.107 1.00 90.44 216 HIS A N 1
ATOM 1695 C CA . HIS A 1 216 ? 15.643 12.260 4.135 1.00 90.44 216 HIS A CA 1
ATOM 1696 C C . HIS A 1 216 ? 14.854 12.850 2.954 1.00 90.44 216 HIS A C 1
ATOM 1698 O O . HIS A 1 216 ? 15.273 13.847 2.375 1.00 90.44 216 HIS A O 1
ATOM 1704 N N . LEU A 1 217 ? 13.706 12.257 2.608 1.00 87.88 217 LEU A N 1
ATOM 1705 C CA . LEU A 1 217 ? 12.782 12.782 1.598 1.00 87.88 217 LEU A CA 1
ATOM 1706 C C . LEU A 1 217 ? 11.902 13.937 2.112 1.00 87.88 217 LEU A C 1
ATOM 1708 O O . LEU A 1 217 ? 11.092 14.454 1.347 1.00 87.88 217 LEU A O 1
ATOM 1712 N N . GLY A 1 218 ? 12.049 14.348 3.376 1.00 86.94 218 GLY A N 1
ATOM 1713 C CA . GLY A 1 218 ? 11.348 15.498 3.952 1.00 86.94 218 GLY A CA 1
ATOM 1714 C C . GLY A 1 218 ? 9.999 15.180 4.603 1.00 86.94 218 GLY A C 1
ATOM 1715 O O . GLY A 1 218 ? 9.251 16.102 4.923 1.00 86.94 218 GLY A O 1
ATOM 1716 N N . LEU A 1 219 ? 9.661 13.902 4.826 1.00 86.75 219 LEU A N 1
ATOM 1717 C CA . LEU A 1 219 ? 8.429 13.547 5.539 1.00 86.75 219 LEU A CA 1
ATOM 1718 C C . LEU A 1 219 ? 8.530 13.908 7.028 1.00 86.75 219 LEU A C 1
ATOM 1720 O O . LEU A 1 219 ? 9.575 13.741 7.660 1.00 86.75 219 LEU A O 1
ATOM 1724 N N . SER A 1 220 ? 7.411 14.342 7.616 1.00 83.62 220 SER A N 1
ATOM 1725 C CA . SER A 1 220 ? 7.378 14.757 9.021 1.00 83.62 220 SER A CA 1
ATOM 1726 C C . SER A 1 220 ? 7.732 13.602 9.981 1.00 83.62 220 SER A C 1
ATOM 1728 O O . SER A 1 220 ? 7.358 12.446 9.734 1.00 83.62 220 SER A O 1
ATOM 1730 N N . PRO A 1 221 ? 8.408 13.881 11.117 1.00 84.94 221 PRO A N 1
ATOM 1731 C CA . PRO A 1 221 ? 8.764 12.855 12.101 1.00 84.94 221 PRO A CA 1
ATOM 1732 C C . PRO A 1 221 ? 7.558 12.068 12.619 1.00 84.94 221 PRO A C 1
ATOM 1734 O O . PRO A 1 221 ? 7.630 10.857 12.813 1.00 84.94 221 PRO A O 1
ATOM 1737 N N . SER A 1 222 ? 6.422 12.738 12.792 1.00 78.06 222 SER A N 1
ATOM 1738 C CA . SER A 1 222 ? 5.206 12.122 13.311 1.00 78.06 222 SER A CA 1
ATOM 1739 C C . SER A 1 222 ? 4.547 11.169 12.306 1.00 78.06 222 SER A C 1
ATOM 1741 O O . SER A 1 222 ? 4.045 10.114 12.693 1.00 78.06 222 SER A O 1
ATOM 1743 N N . LEU A 1 223 ? 4.606 11.481 11.005 1.00 82.25 223 LEU A N 1
ATOM 1744 C CA . LEU A 1 223 ? 4.193 10.550 9.953 1.00 82.25 223 LEU A CA 1
ATOM 1745 C C . LEU A 1 223 ? 5.131 9.338 9.904 1.00 82.25 223 LEU A C 1
ATOM 1747 O O . LEU A 1 223 ? 4.674 8.199 9.824 1.00 82.25 223 LEU A O 1
ATOM 1751 N N . CYS A 1 224 ? 6.439 9.565 10.020 1.00 87.62 224 CYS A N 1
ATOM 1752 C CA . CYS A 1 224 ? 7.426 8.491 10.106 1.00 87.62 224 CYS A CA 1
ATOM 1753 C C . CYS A 1 224 ? 7.166 7.573 11.312 1.00 87.62 224 CYS A C 1
ATOM 1755 O O . CYS A 1 224 ? 7.214 6.347 11.192 1.00 87.62 224 CYS A O 1
ATOM 1757 N N . GLN A 1 225 ? 6.811 8.136 12.467 1.00 84.31 225 GLN A N 1
ATOM 1758 C CA . GLN A 1 225 ? 6.439 7.364 13.650 1.00 84.31 225 GLN A CA 1
ATOM 1759 C C . GLN A 1 225 ? 5.162 6.543 13.422 1.00 84.31 225 GLN A C 1
ATOM 1761 O O . GLN A 1 225 ? 5.107 5.376 13.816 1.00 84.31 225 GLN A O 1
ATOM 1766 N N . TRP A 1 226 ? 4.162 7.105 12.737 1.00 82.75 226 TRP A N 1
ATOM 1767 C CA . TRP A 1 226 ? 2.949 6.375 12.361 1.00 82.75 226 TRP A CA 1
ATOM 1768 C C . TRP A 1 226 ? 3.266 5.182 11.450 1.00 82.75 226 TRP A C 1
ATOM 1770 O O . TRP A 1 226 ? 2.848 4.060 11.740 1.00 82.75 226 TRP A O 1
ATOM 1780 N N . ILE A 1 227 ? 4.076 5.390 10.403 1.00 86.31 227 ILE A N 1
ATOM 1781 C CA . ILE A 1 227 ? 4.517 4.327 9.482 1.00 86.31 227 ILE A CA 1
ATOM 1782 C C . ILE A 1 227 ? 5.312 3.258 10.246 1.00 86.31 227 ILE A C 1
ATOM 1784 O O . ILE A 1 227 ? 5.104 2.063 10.041 1.00 86.31 227 ILE A O 1
ATOM 1788 N N . THR A 1 228 ? 6.171 3.667 11.182 1.00 88.56 228 THR A N 1
ATOM 1789 C CA . THR A 1 228 ? 6.914 2.745 12.055 1.00 88.56 228 THR A CA 1
ATOM 1790 C C . THR A 1 228 ? 5.967 1.890 12.891 1.00 88.56 228 THR A C 1
ATOM 1792 O O . THR A 1 228 ? 6.115 0.669 12.939 1.00 88.56 228 THR A O 1
ATOM 1795 N N . ASN A 1 229 ? 4.961 2.498 13.525 1.00 84.38 229 ASN A N 1
ATOM 1796 C CA . ASN A 1 229 ? 3.980 1.772 14.330 1.00 84.38 229 ASN A CA 1
ATOM 1797 C C . ASN A 1 229 ? 3.158 0.800 13.472 1.00 84.38 229 ASN A C 1
ATOM 1799 O O . ASN A 1 229 ? 2.905 -0.332 13.887 1.00 84.38 229 ASN A O 1
ATOM 1803 N N . PHE A 1 230 ? 2.784 1.226 12.262 1.00 84.44 230 PHE A N 1
ATOM 1804 C CA . PHE A 1 230 ? 2.067 0.390 11.306 1.00 84.44 230 PHE A CA 1
ATOM 1805 C C . PHE A 1 230 ? 2.895 -0.827 10.905 1.00 84.44 230 PHE A C 1
ATOM 1807 O O . PHE A 1 230 ? 2.377 -1.942 10.883 1.00 84.44 230 PHE A O 1
ATOM 1814 N N . LEU A 1 231 ? 4.186 -0.633 10.626 1.00 88.00 231 LEU A N 1
ATOM 1815 C CA . LEU A 1 231 ? 5.051 -1.699 10.142 1.00 88.00 231 LEU A CA 1
ATOM 1816 C C . LEU A 1 231 ? 5.586 -2.628 11.246 1.00 88.00 231 LEU A C 1
ATOM 1818 O O . LEU A 1 231 ? 6.095 -3.696 10.917 1.00 88.00 231 LEU A O 1
ATOM 1822 N N . THR A 1 232 ? 5.452 -2.284 12.526 1.00 87.38 232 THR A N 1
ATOM 1823 C CA . THR A 1 232 ? 6.000 -3.070 13.645 1.00 87.38 232 THR A CA 1
ATOM 1824 C C . THR A 1 232 ? 4.927 -3.818 14.435 1.00 87.38 232 THR A C 1
ATOM 1826 O O . THR A 1 232 ? 3.771 -3.388 14.540 1.00 87.38 232 THR A O 1
ATOM 1829 N N . SER A 1 233 ? 5.326 -4.956 15.012 1.00 84.19 233 SER A N 1
ATOM 1830 C CA . SER A 1 233 ? 4.485 -5.805 15.866 1.00 84.19 233 SER A CA 1
ATOM 1831 C C . SER A 1 233 ? 3.137 -6.138 15.222 1.00 84.19 233 SER A C 1
ATOM 1833 O O . SER A 1 233 ? 2.080 -5.929 15.821 1.00 84.19 233 SER A O 1
ATOM 1835 N N . ARG A 1 234 ? 3.169 -6.600 13.965 1.00 85.88 234 ARG A N 1
ATOM 1836 C CA . ARG A 1 234 ? 1.964 -6.938 13.200 1.00 85.88 234 ARG A CA 1
ATOM 1837 C C . ARG A 1 234 ? 1.623 -8.419 13.377 1.00 85.88 234 ARG A C 1
ATOM 1839 O O . ARG A 1 234 ? 2.424 -9.251 12.946 1.00 85.88 234 ARG A O 1
ATOM 1846 N N . PRO A 1 235 ? 0.458 -8.767 13.948 1.00 84.62 235 PRO A N 1
ATOM 1847 C CA . PRO A 1 235 ? -0.014 -10.144 13.960 1.00 84.62 235 PRO A CA 1
ATOM 1848 C C . PRO A 1 235 ? -0.431 -10.577 12.551 1.00 84.62 235 PRO A C 1
ATOM 1850 O O . PRO A 1 235 ? -1.149 -9.856 11.849 1.00 84.62 235 PRO A O 1
ATOM 1853 N N . GLN A 1 236 ? 0.026 -11.747 12.124 1.00 89.44 236 GLN A N 1
ATOM 1854 C CA . GLN A 1 236 ? -0.312 -12.337 10.838 1.00 89.44 236 GLN A CA 1
ATOM 1855 C C . GLN A 1 236 ? -0.628 -13.821 10.992 1.00 89.44 236 GLN A C 1
ATOM 1857 O O . GLN A 1 236 ? 0.131 -14.558 11.616 1.00 89.44 236 GLN A O 1
ATOM 1862 N N . ALA A 1 237 ? -1.713 -14.273 10.371 1.00 88.38 237 ALA A N 1
ATOM 1863 C CA . ALA A 1 237 ? -2.058 -15.690 10.280 1.00 88.38 237 ALA A CA 1
ATOM 1864 C C . ALA A 1 237 ? -2.232 -16.092 8.814 1.00 88.38 237 ALA A C 1
ATOM 1866 O O . ALA A 1 237 ? -2.752 -15.319 8.011 1.00 88.38 237 ALA A O 1
ATOM 1867 N N . VAL A 1 238 ? -1.814 -17.300 8.447 1.00 89.50 238 VAL A N 1
ATOM 1868 C CA . VAL A 1 238 ? -1.973 -17.831 7.089 1.00 89.50 238 VAL A CA 1
ATOM 1869 C C . VAL A 1 238 ? -3.297 -18.578 6.996 1.00 89.50 238 VAL A C 1
ATOM 1871 O O . VAL A 1 238 ? -3.596 -19.423 7.837 1.00 89.50 238 VAL A O 1
ATOM 1874 N N . ARG A 1 239 ? -4.087 -18.301 5.955 1.00 87.31 239 ARG A N 1
ATOM 1875 C CA . ARG A 1 239 ? -5.337 -19.013 5.673 1.00 87.31 239 ARG A CA 1
ATOM 1876 C C . ARG A 1 239 ? -5.241 -19.796 4.371 1.00 87.31 239 ARG A C 1
ATOM 1878 O O . ARG A 1 239 ? -5.071 -19.209 3.304 1.00 87.31 239 ARG A O 1
ATOM 1885 N N . MET A 1 240 ? -5.443 -21.108 4.461 1.00 84.19 240 MET A N 1
ATOM 1886 C CA . MET A 1 240 ? -5.533 -22.032 3.328 1.00 84.19 240 MET A CA 1
ATOM 1887 C C . MET A 1 240 ? -6.907 -22.705 3.339 1.00 84.19 240 MET A C 1
ATOM 1889 O O . MET A 1 240 ? -7.214 -23.527 4.203 1.00 84.19 240 MET A O 1
ATOM 1893 N N . GLY A 1 241 ? -7.776 -22.317 2.402 1.00 81.56 241 GLY A N 1
ATOM 1894 C CA . GLY A 1 241 ? -9.166 -22.775 2.381 1.00 81.56 241 GLY A CA 1
ATOM 1895 C C . GLY A 1 241 ? -9.911 -22.390 3.666 1.00 81.56 241 GLY A C 1
ATOM 1896 O O . GLY A 1 241 ? -10.107 -21.200 3.939 1.00 81.56 241 GLY A O 1
ATOM 1897 N N . ARG A 1 242 ? -10.327 -23.405 4.437 1.00 84.88 242 ARG A N 1
ATOM 1898 C CA . ARG A 1 242 ? -11.024 -23.266 5.731 1.00 84.88 242 ARG A CA 1
ATOM 1899 C C . ARG A 1 242 ? -10.086 -23.281 6.943 1.00 84.88 242 ARG A C 1
ATOM 1901 O O . ARG A 1 242 ? -10.536 -22.990 8.045 1.00 84.88 242 ARG A O 1
ATOM 1908 N N . HIS A 1 243 ? -8.811 -23.605 6.749 1.00 86.88 243 HIS A N 1
ATOM 1909 C CA . HIS A 1 243 ? -7.836 -23.703 7.831 1.00 86.88 243 HIS A CA 1
ATOM 1910 C C . HIS A 1 243 ? -7.099 -22.376 8.010 1.00 86.88 243 HIS A C 1
ATOM 1912 O O . HIS A 1 243 ? -6.726 -21.728 7.028 1.00 86.88 243 HIS A O 1
ATOM 1918 N N . VAL A 1 244 ? -6.889 -21.981 9.265 1.00 89.12 244 VAL A N 1
ATOM 1919 C CA . VAL A 1 244 ? -6.155 -20.772 9.657 1.00 89.12 244 VAL A CA 1
ATOM 1920 C C . VAL A 1 244 ? -5.044 -21.186 10.614 1.00 89.12 244 VAL A C 1
ATOM 1922 O O . VAL A 1 244 ? -5.282 -21.974 11.528 1.00 89.12 244 VAL A O 1
ATOM 1925 N N . SER A 1 245 ? -3.828 -20.698 10.380 1.00 92.44 245 SER A N 1
ATOM 1926 C CA . SER A 1 245 ? -2.684 -20.966 11.248 1.00 92.44 245 SER A CA 1
ATOM 1927 C C . SER A 1 245 ? -2.776 -20.198 12.565 1.00 92.44 245 SER A C 1
ATOM 1929 O O . SER A 1 245 ? -3.540 -19.243 12.707 1.00 92.44 245 SER A O 1
ATOM 1931 N N . VAL A 1 246 ? -1.902 -20.552 13.505 1.00 89.19 246 VAL A N 1
ATOM 1932 C CA . VAL A 1 246 ? -1.602 -19.685 14.650 1.00 89.19 246 VAL A CA 1
ATOM 1933 C C . VAL A 1 246 ? -1.061 -18.342 14.141 1.00 89.19 246 VAL A C 1
ATOM 1935 O O . VAL A 1 246 ? -0.390 -18.285 13.104 1.00 89.19 246 VAL A O 1
ATOM 1938 N N . SER A 1 247 ? -1.385 -17.264 14.855 1.00 87.75 247 SER A N 1
ATOM 1939 C CA . SER A 1 247 ? -0.888 -15.925 14.550 1.00 87.75 247 SER A CA 1
ATOM 1940 C C . SER A 1 247 ? 0.583 -15.784 14.946 1.00 87.75 247 SER A C 1
ATOM 1942 O O . SER A 1 247 ? 0.958 -16.086 16.077 1.00 87.75 247 SER A O 1
ATOM 1944 N N . LEU A 1 248 ? 1.395 -15.253 14.037 1.00 88.31 248 LEU A N 1
ATOM 1945 C CA . LEU A 1 248 ? 2.789 -14.878 14.261 1.00 88.31 248 LEU A CA 1
ATOM 1946 C C . LEU A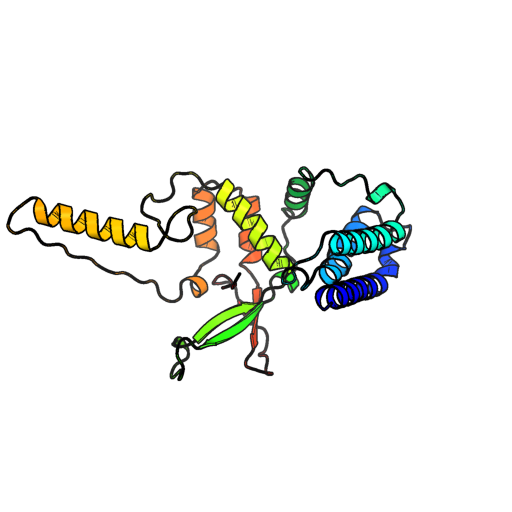 1 248 ? 2.936 -13.360 14.226 1.00 88.31 248 LEU A C 1
ATOM 1948 O O . LEU A 1 248 ? 2.253 -12.678 13.468 1.00 88.31 248 LEU A O 1
ATOM 1952 N N . ILE A 1 249 ? 3.838 -12.819 15.040 1.00 86.12 249 ILE A N 1
ATOM 1953 C CA . ILE A 1 249 ? 4.136 -11.386 15.050 1.00 86.12 249 ILE A CA 1
ATOM 1954 C C . ILE A 1 249 ? 5.352 -11.145 14.158 1.00 86.12 249 ILE A C 1
ATOM 1956 O O . ILE A 1 249 ? 6.410 -11.726 14.388 1.00 86.12 249 ILE A O 1
ATOM 1960 N N . LEU A 1 250 ? 5.208 -10.276 13.158 1.00 78.38 250 LEU A N 1
ATOM 1961 C CA . LEU A 1 250 ? 6.309 -9.872 12.284 1.00 78.38 250 LEU A CA 1
ATOM 1962 C C . LEU A 1 250 ? 6.724 -8.421 12.539 1.00 78.38 250 LEU A C 1
ATOM 1964 O O . LEU A 1 250 ? 5.883 -7.534 12.717 1.00 78.38 250 LEU A O 1
ATOM 1968 N N . SER A 1 251 ? 8.037 -8.199 12.478 1.00 77.00 251 SER A N 1
ATOM 1969 C CA . SER A 1 251 ? 8.681 -6.879 12.583 1.00 77.00 251 SER A CA 1
ATOM 1970 C C . SER A 1 251 ? 9.418 -6.472 11.302 1.00 77.00 251 SER A C 1
ATOM 1972 O O . SER A 1 251 ? 10.053 -5.421 11.259 1.00 77.00 251 SER A O 1
ATOM 1974 N N . THR A 1 252 ? 9.335 -7.292 10.253 1.00 78.62 252 THR A N 1
ATOM 1975 C CA . THR A 1 252 ? 9.925 -7.053 8.932 1.00 78.62 252 THR A CA 1
ATOM 1976 C C . THR A 1 252 ? 8.876 -7.208 7.832 1.00 78.62 252 THR A C 1
ATOM 1978 O O . THR A 1 252 ? 7.771 -7.723 8.041 1.00 78.62 252 THR A O 1
ATOM 1981 N N . GLY A 1 253 ? 9.199 -6.687 6.654 1.00 79.81 253 GLY A N 1
ATOM 1982 C CA . GLY A 1 253 ? 8.315 -6.626 5.503 1.00 79.81 253 GLY A CA 1
ATOM 1983 C C . GLY A 1 253 ? 7.194 -5.593 5.642 1.00 79.81 253 GLY A C 1
ATOM 1984 O O . GLY A 1 253 ? 6.980 -4.997 6.701 1.00 79.81 253 GLY A O 1
ATOM 1985 N N . ALA A 1 254 ? 6.439 -5.412 4.567 1.00 81.94 254 ALA A N 1
ATOM 1986 C CA . ALA A 1 254 ? 5.229 -4.611 4.493 1.00 81.94 254 ALA A CA 1
ATOM 1987 C C . ALA A 1 254 ? 4.060 -5.471 3.975 1.00 81.94 254 ALA A C 1
ATOM 1989 O O . ALA A 1 254 ? 4.276 -6.367 3.151 1.00 81.94 254 ALA A O 1
ATOM 1990 N N . PRO A 1 255 ? 2.817 -5.223 4.428 1.00 77.88 255 PRO A N 1
ATOM 1991 C CA . PRO A 1 255 ? 1.653 -5.948 3.934 1.00 77.88 255 PRO A CA 1
ATOM 1992 C C . PRO A 1 255 ? 1.485 -5.765 2.422 1.00 77.88 255 PRO A C 1
ATOM 1994 O O . PRO A 1 255 ? 1.381 -4.646 1.924 1.00 77.88 255 PRO A O 1
ATOM 1997 N N . ARG A 1 256 ? 1.412 -6.873 1.679 1.00 73.88 256 ARG A N 1
ATOM 1998 C CA . ARG A 1 256 ? 1.040 -6.839 0.262 1.00 73.88 256 ARG A CA 1
ATOM 1999 C C . ARG A 1 256 ? -0.480 -6.825 0.137 1.00 73.88 256 ARG A C 1
ATOM 2001 O O . ARG A 1 256 ? -1.106 -7.881 0.038 1.00 73.88 256 ARG A O 1
ATOM 2008 N N . VAL A 1 257 ? -1.064 -5.633 0.161 1.00 60.19 257 VAL A N 1
ATOM 2009 C CA . VAL A 1 257 ? -2.511 -5.440 0.012 1.00 60.19 257 VAL A CA 1
ATOM 2010 C C . VAL A 1 257 ? -2.864 -5.362 -1.473 1.00 60.19 257 VAL A C 1
ATOM 2012 O O . VAL A 1 257 ? -2.214 -4.656 -2.241 1.00 60.19 257 VAL A O 1
ATOM 2015 N N . VAL A 1 258 ? -3.885 -6.111 -1.892 1.00 53.44 258 VAL A N 1
ATOM 2016 C CA . VAL A 1 258 ? -4.523 -5.912 -3.202 1.00 53.44 258 VAL A CA 1
ATOM 2017 C C . VAL A 1 258 ? -5.626 -4.874 -2.997 1.00 53.44 258 VAL A C 1
ATOM 2019 O O . VAL A 1 258 ? -6.504 -5.078 -2.146 1.00 53.44 258 VAL A O 1
ATOM 2022 N N . PHE A 1 259 ? -5.501 -3.744 -3.696 1.00 39.31 259 PHE A N 1
ATOM 2023 C CA . PHE A 1 259 ? -6.483 -2.660 -3.701 1.00 39.31 259 PHE A CA 1
ATOM 2024 C C . PHE A 1 259 ? -7.624 -2.952 -4.663 1.00 39.31 259 PHE A C 1
ATOM 2026 O O . PHE A 1 259 ? -7.346 -3.546 -5.728 1.00 39.31 259 PHE A O 1
#

Foldseek 3Di:
DVLLVVLVVLLVQLVVQLVVCVVQLQDPVHDPVVNVVSSVPRRVCSNCPPNVVPDDDPVSVVVSVVSSVVSSCNSPHPPVVPPPPPPPVVVVVLVVVLPQADDQLQLEWEWEWDACDPDDPDPLRTDTATHGDPVNVVVVVVLVVVLVVLFDPPPDPLPQPPDPPHDPVNNVVVVVVVQVVQPPPDPPDDDDDDDDDDPPQQQAAQLVVVLVVSVVRVDDPSSSSVSQNSQAQHWYWYDDPPDIHDTDTDNGGHHRHDD